Protein AF-0000000065898727 (afdb_homodimer)

Radius of gyration: 17.17 Å; Cα contacts (8 Å, |Δi|>4): 521; chains: 2; bounding box: 39×46×40 Å

Organism: Nautilia profundicola (strain ATCC BAA-1463 / DSM 18972 / AmH) (NCBI:txid598659)

Secondary structure (DSSP, 8-state):
--HHHHHHHHHHHHHHHHHHHHHHHHHHHH---SS-HHHHHHHHHHHHHHHHHHHHHHTTS---HHHHHIIIIIIIHHHS-SHHHHHHHHHHHHTT-HHHHHHHHHHHHHHHHHHHHHHHHHHHHHH-/--HHHHHHHHHHHHHHHHHHHHHHHHHHHH---SS-HHHHHHHHHHHHHHHHHHHHHHTTS---HHHHHIIIIIIIHHHS-SHHHHHHHHHHHHTT-HHHHHHHHHHHHHHHHHHHHHHHHHHHHHH-

pLDDT: mean 96.72, std 3.96, range [76.94, 98.94]

Sequence (256 aa):
MKFDTMLAIGIGGFIGAILRAYTAGLVNSAVKHDIPFGTLSVNLIGSLLLGMFIGAIQYGGIQNPYIKSMLTTGMMGAFTTFSTFAVESFFLFKNALYIQALSYILLNVIGCIILAGAGFKGIEAILKMKFDTMLAIGIGGFIGAILRAYTAGLVNSAVKHDIPFGTLSVNLIGSLLLGMFIGAIQYGGIQNPYIKSMLTTGMMGAFTTFSTFAVESFFLFKNALYIQALSYILLNVIGCIILAGAGFKGIEAILK

Nearest PDB structures (foldseek):
  6bx4-assembly2_B  TM=9.383E-01  e=8.501E-08  Escherichia coli
  6bx5-assembly1_A  TM=9.430E-01  e=2.527E-07  Escherichia coli
  6b24-assembly1_A  TM=9.338E-01  e=2.289E-07  Escherichia coli
  7kka-assembly1_A  TM=9.354E-01  e=4.357E-07  Escherichia coli
  7kk9-assembly1_A  TM=9.370E-01  e=5.581E-07  Escherichia coli

Solvent-accessible surface area (backbone atoms only — not comparable to full-atom values): 11226 Å² total; per-residue (Å²): 134,58,68,68,49,45,50,25,15,16,52,17,0,18,52,13,13,36,51,27,55,52,52,20,48,55,40,42,73,72,49,85,59,93,54,66,53,14,63,45,48,30,26,36,53,24,4,22,51,40,14,27,50,51,24,29,40,75,55,62,73,48,76,55,66,49,58,51,37,13,52,41,61,2,18,29,18,9,24,6,36,33,18,60,53,17,38,51,40,35,49,28,47,75,69,68,34,53,68,53,26,52,50,51,50,46,48,46,54,54,44,13,23,52,31,5,42,48,23,21,50,53,35,36,67,70,57,98,132,57,68,67,50,44,51,27,15,17,52,16,0,19,52,12,13,37,50,27,54,50,50,22,48,53,41,40,72,71,48,85,59,92,53,66,53,14,62,45,49,32,26,36,52,25,4,21,51,41,15,26,50,53,23,28,41,74,54,63,74,48,75,55,67,48,59,50,36,14,52,42,61,2,17,29,18,9,24,6,37,32,18,59,53,17,38,52,40,35,48,29,47,73,69,68,34,54,69,52,28,51,50,51,51,45,49,45,54,55,46,12,23,52,31,5,43,50,22,21,51,54,36,37,66,70,59,98

Foldseek 3Di:
DDPLLVVLQALLQVQLQVLLVVQQVVVCVVDPDLASVSQLVLLLVLLLVLLQLVLCCVLVVDPDSSPSSNNRNRNSVNNHDDVVLVVSLVVCVVVVVVVSSVCNVCSNPVSSVVSSNVNNVVNNVVRD/DDPLLVVLQALLQVQQQVLLVVQQVVVCVVDPDLASVSQLVLLLVLLLVLLQLVLCCVLVVDPDSSPSSNNRNRNSVNNHDDVVLVVSLVVCVVVVVVVSSVCNVCSNPVSSVVSSNVNNVVNNVVRD

Structure (mmCIF, N/CA/C/O backbone):
data_AF-0000000065898727-model_v1
#
loop_
_entity.id
_entity.type
_entity.pdbx_description
1 polymer 'Fluoride-specific ion channel FluC'
#
loop_
_atom_site.group_PDB
_atom_site.id
_atom_site.type_symbol
_atom_site.label_atom_id
_atom_site.label_alt_id
_atom_site.label_comp_id
_atom_site.label_asym_id
_atom_site.label_entity_id
_atom_site.label_seq_id
_atom_site.pdbx_PDB_ins_code
_atom_site.Cartn_x
_atom_site.Cartn_y
_atom_site.Cartn_z
_atom_site.occupancy
_atom_site.B_iso_or_equiv
_atom_site.auth_seq_id
_atom_site.auth_comp_id
_atom_site.auth_asym_id
_atom_site.auth_atom_id
_atom_site.pdbx_PDB_model_num
ATOM 1 N N . MET A 1 1 ? 18.906 10.867 2.969 1 76.94 1 MET A N 1
ATOM 2 C CA . MET A 1 1 ? 18.172 10.477 4.168 1 76.94 1 MET A CA 1
ATOM 3 C C . MET A 1 1 ? 19.125 9.984 5.254 1 76.94 1 MET A C 1
ATOM 5 O O . MET A 1 1 ? 20.062 9.242 4.969 1 76.94 1 MET A O 1
ATOM 9 N N . LYS A 1 2 ? 18.875 10.453 6.473 1 87.38 2 LYS A N 1
ATOM 10 C CA . LYS A 1 2 ? 19.75 10.094 7.59 1 87.38 2 LYS A CA 1
ATOM 11 C C . LYS A 1 2 ? 19.531 8.641 7.996 1 87.38 2 LYS A C 1
ATOM 13 O O . LYS A 1 2 ? 18.438 8.109 7.891 1 87.38 2 LYS A O 1
ATOM 18 N N . PHE A 1 3 ? 20.594 8.016 8.383 1 90 3 PHE A N 1
ATOM 19 C CA . PHE A 1 3 ? 20.594 6.609 8.773 1 90 3 PHE A CA 1
ATOM 20 C C . PHE A 1 3 ? 19.547 6.34 9.844 1 90 3 PHE A C 1
ATOM 22 O O . PHE A 1 3 ? 18.844 5.328 9.805 1 90 3 PHE A O 1
ATOM 29 N N . ASP A 1 4 ? 19.453 7.211 10.836 1 93.94 4 ASP A N 1
ATOM 30 C CA . ASP A 1 4 ? 18.5 7.039 11.93 1 93.94 4 ASP A CA 1
ATOM 31 C C . ASP A 1 4 ? 17.062 7.051 11.414 1 93.94 4 ASP A C 1
ATOM 33 O O . ASP A 1 4 ? 16.203 6.309 11.914 1 93.94 4 ASP A O 1
ATOM 37 N N . THR A 1 5 ? 16.812 7.84 10.461 1 94.62 5 THR A N 1
ATOM 38 C CA . THR A 1 5 ? 15.484 7.898 9.859 1 94.62 5 THR A CA 1
ATOM 39 C C . THR A 1 5 ? 15.18 6.617 9.094 1 94.62 5 THR A C 1
ATOM 41 O O . THR A 1 5 ? 14.062 6.094 9.156 1 94.62 5 THR A O 1
ATOM 44 N N . MET A 1 6 ? 16.188 6.137 8.43 1 95.75 6 MET A N 1
ATOM 45 C CA . MET A 1 6 ? 16.016 4.895 7.68 1 95.75 6 MET A CA 1
ATOM 46 C C . MET A 1 6 ? 15.727 3.727 8.617 1 95.75 6 MET A C 1
ATOM 48 O O . MET A 1 6 ? 14.93 2.848 8.297 1 95.75 6 MET A O 1
ATOM 52 N N . LEU A 1 7 ? 16.391 3.752 9.711 1 97.19 7 LEU A N 1
ATOM 53 C CA . LEU A 1 7 ? 16.172 2.703 10.703 1 97.19 7 LEU A CA 1
ATOM 54 C C . LEU A 1 7 ? 14.766 2.783 11.273 1 97.19 7 LEU A C 1
ATOM 56 O O . LEU A 1 7 ? 14.109 1.756 11.469 1 97.19 7 LEU A O 1
ATOM 60 N N . ALA A 1 8 ? 14.32 3.947 11.57 1 98.12 8 ALA A N 1
ATOM 61 C CA . ALA A 1 8 ? 12.961 4.148 12.07 1 98.12 8 ALA A CA 1
ATOM 62 C C . ALA A 1 8 ? 11.93 3.66 11.055 1 98.12 8 ALA A C 1
ATOM 64 O O . ALA A 1 8 ? 10.977 2.969 11.422 1 98.12 8 ALA A O 1
ATOM 65 N N . ILE A 1 9 ? 12.172 3.971 9.82 1 98.56 9 ILE A N 1
ATOM 66 C CA . ILE A 1 9 ? 11.281 3.562 8.742 1 98.56 9 ILE A CA 1
ATOM 67 C C . ILE A 1 9 ? 11.289 2.041 8.609 1 98.56 9 ILE A C 1
ATOM 69 O O . ILE A 1 9 ? 10.234 1.416 8.484 1 98.56 9 ILE A O 1
ATOM 73 N N . GLY A 1 10 ? 12.484 1.524 8.672 1 98.75 10 GLY A N 1
ATOM 74 C CA . GLY A 1 10 ? 12.602 0.078 8.578 1 98.75 10 GLY A CA 1
ATOM 75 C C . GLY A 1 10 ? 11.898 -0.652 9.711 1 98.75 10 GLY A C 1
ATOM 76 O O . GLY A 1 10 ? 11.211 -1.648 9.477 1 98.75 10 GLY A O 1
ATOM 77 N N . ILE A 1 11 ? 12.086 -0.2 10.93 1 98.62 11 ILE A N 1
ATOM 78 C CA . ILE A 1 11 ? 11.43 -0.797 12.094 1 98.62 11 ILE A CA 1
ATOM 79 C C . ILE A 1 11 ? 9.914 -0.687 11.945 1 98.62 11 ILE A C 1
ATOM 81 O O . ILE A 1 11 ? 9.188 -1.651 12.195 1 98.62 11 ILE A O 1
ATOM 85 N N . GLY A 1 12 ? 9.477 0.456 11.594 1 98.75 12 GLY A N 1
ATOM 86 C CA . GLY A 1 12 ? 8.055 0.616 11.305 1 98.75 12 GLY A CA 1
ATOM 87 C C . GLY A 1 12 ? 7.559 -0.324 10.227 1 98.75 12 GLY A C 1
ATOM 88 O O . GLY A 1 12 ? 6.48 -0.909 10.352 1 98.75 12 GLY A O 1
ATOM 89 N N . GLY A 1 13 ? 8.375 -0.419 9.164 1 98.81 13 GLY A N 1
ATOM 90 C CA . GLY A 1 13 ? 8.039 -1.332 8.086 1 98.81 13 GLY A CA 1
ATOM 91 C C . GLY A 1 13 ? 7.93 -2.775 8.539 1 98.81 13 GLY A C 1
ATOM 92 O O . GLY A 1 13 ? 7.02 -3.496 8.117 1 98.81 13 GLY A O 1
ATOM 93 N N . PHE A 1 14 ? 8.844 -3.156 9.367 1 98.75 14 PHE A N 1
ATOM 94 C CA . PHE A 1 14 ? 8.828 -4.492 9.953 1 98.75 14 PHE A CA 1
ATOM 95 C C . PHE A 1 14 ? 7.527 -4.734 10.719 1 98.75 14 PHE A C 1
ATOM 97 O O . PHE A 1 14 ? 6.848 -5.734 10.492 1 98.75 14 PHE A O 1
ATOM 104 N N . ILE A 1 15 ? 7.18 -3.885 11.547 1 98.69 15 ILE A N 1
ATOM 105 C CA . ILE A 1 15 ? 5.984 -3.992 12.375 1 98.69 15 ILE A CA 1
ATOM 106 C C . ILE A 1 15 ? 4.738 -3.924 11.5 1 98.69 15 ILE A C 1
ATOM 108 O O . ILE A 1 15 ? 3.828 -4.742 11.641 1 98.69 15 ILE A O 1
ATOM 112 N N . GLY A 1 16 ? 4.676 -2.969 10.602 1 98.81 16 GLY A N 1
ATOM 113 C CA . GLY A 1 16 ? 3.533 -2.791 9.719 1 98.81 16 GLY A CA 1
ATOM 114 C C . GLY A 1 16 ? 3.246 -4.008 8.867 1 98.81 16 GLY A C 1
ATOM 115 O O . GLY A 1 16 ? 2.09 -4.414 8.719 1 98.81 16 GLY A O 1
ATOM 116 N N . ALA A 1 17 ? 4.273 -4.57 8.359 1 98.81 17 ALA A N 1
ATOM 117 C CA . ALA A 1 17 ? 4.117 -5.738 7.496 1 98.81 17 ALA A CA 1
ATOM 118 C C . ALA A 1 17 ? 3.533 -6.918 8.273 1 98.81 17 ALA A C 1
ATOM 120 O O . ALA A 1 17 ? 2.678 -7.645 7.758 1 98.81 17 ALA A O 1
ATOM 121 N N . ILE A 1 18 ? 3.99 -7.129 9.453 1 98.56 18 ILE A N 1
ATOM 122 C CA . ILE A 1 18 ? 3.502 -8.227 10.281 1 98.56 18 ILE A CA 1
ATOM 123 C C . ILE A 1 18 ? 2.041 -7.977 10.656 1 98.56 18 ILE A C 1
ATOM 125 O O . ILE A 1 18 ? 1.216 -8.891 10.594 1 98.56 18 ILE A O 1
ATOM 129 N N . LEU A 1 19 ? 1.723 -6.805 11.055 1 98.5 19 LEU A N 1
ATOM 130 C CA . LEU A 1 19 ? 0.352 -6.461 11.414 1 98.5 19 LEU A CA 1
ATOM 131 C C . LEU A 1 19 ? -0.583 -6.617 10.219 1 98.5 19 LEU A C 1
ATOM 133 O O . LEU A 1 19 ? -1.735 -7.027 10.383 1 98.5 19 LEU A O 1
ATOM 137 N N . ARG A 1 20 ? -0.107 -6.188 9.047 1 98.62 20 ARG A N 1
ATOM 138 C CA . ARG A 1 20 ? -0.908 -6.383 7.844 1 98.62 20 ARG A CA 1
ATOM 139 C C . ARG A 1 20 ? -1.245 -7.859 7.648 1 98.62 20 ARG A C 1
ATOM 141 O O . ARG A 1 20 ? -2.406 -8.211 7.434 1 98.62 20 ARG A O 1
ATOM 148 N N . ALA A 1 21 ? -0.198 -8.664 7.672 1 97.25 21 ALA A N 1
ATOM 149 C CA . ALA A 1 21 ? -0.386 -10.102 7.445 1 97.25 21 ALA A CA 1
ATOM 150 C C . ALA A 1 21 ? -1.354 -10.695 8.461 1 97.25 21 ALA A C 1
ATOM 152 O O . ALA A 1 21 ? -2.221 -11.5 8.109 1 97.25 21 ALA A O 1
ATOM 153 N N . TYR A 1 22 ? -1.161 -10.297 9.648 1 95.94 22 TYR A N 1
ATOM 154 C CA . TYR A 1 22 ? -2.002 -10.82 10.719 1 95.94 22 TYR A CA 1
ATOM 155 C C . TYR A 1 22 ? -3.443 -10.352 10.555 1 95.94 22 TYR A C 1
ATOM 157 O O . TYR A 1 22 ? -4.375 -11.156 10.617 1 95.94 22 TYR A O 1
ATOM 165 N N . THR A 1 23 ? -3.742 -9.109 10.383 1 96.88 23 THR A N 1
ATOM 166 C CA . THR A 1 23 ? -5.074 -8.531 10.258 1 96.88 23 THR A CA 1
ATOM 167 C C . THR A 1 23 ? -5.785 -9.062 9.023 1 96.88 23 THR A C 1
ATOM 169 O O . THR A 1 23 ? -6.945 -9.469 9.094 1 96.88 23 THR A O 1
ATOM 172 N N . ALA A 1 24 ? -5.086 -9.008 7.895 1 96.25 24 ALA A N 1
ATOM 173 C CA . ALA A 1 24 ? -5.672 -9.516 6.656 1 96.25 24 ALA A CA 1
ATOM 174 C C . ALA A 1 24 ? -6.043 -10.992 6.785 1 96.25 24 ALA A C 1
ATOM 176 O O . ALA A 1 24 ? -7.078 -11.422 6.281 1 96.25 24 ALA A O 1
ATOM 177 N N . GLY A 1 25 ? -5.129 -11.727 7.461 1 93.62 25 GLY A N 1
ATOM 178 C CA . GLY A 1 25 ? -5.418 -13.133 7.695 1 93.62 25 GLY A CA 1
ATOM 179 C C . GLY A 1 25 ? -6.652 -13.352 8.547 1 93.62 25 GLY A C 1
ATOM 180 O O . GLY A 1 25 ? -7.457 -14.242 8.266 1 93.62 25 GLY A O 1
ATOM 181 N N . LEU A 1 26 ? -6.793 -12.578 9.586 1 93.62 26 LEU A N 1
ATOM 182 C CA . LEU A 1 26 ? -7.949 -12.672 10.469 1 93.62 26 LEU A CA 1
ATOM 183 C C . LEU A 1 26 ? -9.242 -12.375 9.719 1 93.62 26 LEU A C 1
ATOM 185 O O . LEU A 1 26 ? -10.234 -13.086 9.875 1 93.62 26 LEU A O 1
ATOM 189 N N . VAL A 1 27 ? -9.258 -11.406 8.906 1 94.12 27 VAL A N 1
ATOM 190 C CA . VAL A 1 27 ? -10.445 -10.984 8.164 1 94.12 27 VAL A CA 1
ATOM 191 C C . VAL A 1 27 ? -10.781 -12.031 7.102 1 94.12 27 VAL A C 1
ATOM 193 O O . VAL A 1 27 ? -11.945 -12.406 6.941 1 94.12 27 VAL A O 1
ATOM 196 N N . ASN A 1 28 ? -9.773 -12.484 6.414 1 91.5 28 ASN A N 1
ATOM 197 C CA . ASN A 1 28 ? -10 -13.484 5.375 1 91.5 28 ASN A CA 1
ATOM 198 C C . ASN A 1 28 ? -10.531 -14.789 5.957 1 91.5 28 ASN A C 1
ATOM 200 O O . ASN A 1 28 ? -11.258 -15.523 5.285 1 91.5 28 ASN A O 1
ATOM 204 N N . SER A 1 29 ? -10.133 -15.109 7.16 1 89.44 29 SER A N 1
ATOM 205 C CA . SER A 1 29 ? -10.625 -16.312 7.812 1 89.44 29 SER A CA 1
ATOM 206 C C . SER A 1 29 ? -12.078 -16.156 8.25 1 89.44 29 SER A C 1
ATOM 208 O O . SER A 1 29 ? -12.82 -17.141 8.312 1 89.44 29 SER A O 1
ATOM 210 N N . ALA A 1 30 ? -12.5 -15.016 8.461 1 87.69 30 ALA A N 1
ATOM 211 C CA . ALA A 1 30 ? -13.836 -14.742 8.984 1 87.69 30 ALA A CA 1
ATOM 212 C C . ALA A 1 30 ? -14.836 -14.531 7.852 1 87.69 30 ALA A C 1
ATOM 214 O O . ALA A 1 30 ? -16.031 -14.812 8.008 1 87.69 30 ALA A O 1
ATOM 215 N N . VAL A 1 31 ? -14.375 -13.945 6.816 1 83.31 31 VAL A N 1
ATOM 216 C CA . VAL A 1 31 ? -15.25 -13.586 5.711 1 83.31 31 VAL A CA 1
ATOM 217 C C . VAL A 1 31 ? -14.781 -14.266 4.43 1 83.31 31 VAL A C 1
ATOM 219 O O . VAL A 1 31 ? -13.805 -13.836 3.812 1 83.31 31 VAL A O 1
ATOM 222 N N . LYS A 1 32 ? -15.469 -15.375 4.133 1 78.06 32 LYS A N 1
ATOM 223 C CA . LYS A 1 32 ? -15.148 -16.062 2.885 1 78.06 32 LYS A CA 1
ATOM 224 C C . LYS A 1 32 ? -15.961 -15.492 1.725 1 78.06 32 LYS A C 1
ATOM 226 O O . LYS A 1 32 ? -17.188 -15.555 1.728 1 78.06 32 LYS A O 1
ATOM 231 N N . HIS A 1 33 ? -15.273 -14.789 0.823 1 83.38 33 HIS A N 1
ATOM 232 C CA . HIS A 1 33 ? -15.922 -14.156 -0.323 1 83.38 33 HIS A CA 1
ATOM 233 C C . HIS A 1 33 ? -14.945 -14 -1.486 1 83.38 33 HIS A C 1
ATOM 235 O O . HIS A 1 33 ? -13.734 -14.125 -1.309 1 83.38 33 HIS A O 1
ATOM 241 N N . ASP A 1 34 ? -15.461 -13.867 -2.561 1 85.44 34 ASP A N 1
ATOM 242 C CA . ASP A 1 34 ? -14.633 -13.656 -3.744 1 85.44 34 ASP A CA 1
ATOM 243 C C . ASP A 1 34 ? -13.883 -12.328 -3.662 1 85.44 34 ASP A C 1
ATOM 245 O O . ASP A 1 34 ? -12.797 -12.188 -4.227 1 85.44 34 ASP A O 1
ATOM 249 N N . ILE A 1 35 ? -14.414 -11.406 -3 1 89.25 35 ILE A N 1
ATOM 250 C CA . ILE A 1 35 ? -13.758 -10.133 -2.75 1 89.25 35 ILE A CA 1
ATOM 251 C C . ILE A 1 35 ? -12.711 -10.297 -1.654 1 89.25 35 ILE A C 1
ATOM 253 O O . ILE A 1 35 ? -12.977 -10.914 -0.62 1 89.25 35 ILE A O 1
ATOM 257 N N . PRO A 1 36 ? -11.484 -9.773 -1.924 1 95.12 36 PRO A N 1
ATOM 258 C CA . PRO A 1 36 ? -10.43 -9.852 -0.91 1 95.12 36 PRO A CA 1
ATOM 259 C C . PRO A 1 36 ? -10.641 -8.867 0.238 1 95.12 36 PRO A C 1
ATOM 261 O O . PRO A 1 36 ? -10.031 -7.793 0.248 1 95.12 36 PRO A O 1
ATOM 264 N N . PHE A 1 37 ? -11.297 -9.266 1.243 1 96 37 PHE A N 1
ATOM 265 C CA . PHE A 1 37 ? -11.656 -8.383 2.344 1 96 37 PHE A CA 1
ATOM 266 C C . PHE A 1 37 ? -10.469 -8.156 3.268 1 96 37 PHE A C 1
ATOM 268 O O . PHE A 1 37 ? -10.438 -7.184 4.027 1 96 37 PHE A O 1
ATOM 275 N N . GLY A 1 38 ? -9.492 -9.102 3.229 1 97.19 38 GLY A N 1
ATOM 276 C CA . GLY A 1 38 ? -8.281 -8.898 4.016 1 97.19 38 GLY A CA 1
ATOM 277 C C . GLY A 1 38 ? -7.52 -7.648 3.621 1 97.19 38 GLY A C 1
ATOM 278 O O . GLY A 1 38 ? -7.293 -6.766 4.453 1 97.19 38 GLY A O 1
ATOM 279 N N . THR A 1 39 ? -7.219 -7.582 2.35 1 98.06 39 THR A N 1
ATOM 280 C CA . THR A 1 39 ? -6.5 -6.426 1.831 1 98.06 39 THR A CA 1
ATOM 281 C C . THR A 1 39 ? -7.336 -5.156 1.982 1 98.06 39 THR A C 1
ATOM 283 O O . THR A 1 39 ? -6.812 -4.105 2.355 1 98.06 39 THR A O 1
ATOM 286 N N . LEU A 1 40 ? -8.594 -5.254 1.705 1 98.31 40 LEU A N 1
ATOM 287 C CA . LEU A 1 40 ? -9.492 -4.113 1.852 1 98.31 40 LEU A CA 1
ATOM 288 C C . LEU A 1 40 ? -9.461 -3.58 3.279 1 98.31 40 LEU A C 1
ATOM 290 O O . LEU A 1 40 ? -9.391 -2.367 3.492 1 98.31 40 LEU A O 1
ATOM 294 N N . SER A 1 41 ? -9.547 -4.449 4.219 1 98.31 41 SER A N 1
ATOM 295 C CA . SER A 1 41 ? -9.609 -4.035 5.617 1 98.31 41 SER A CA 1
ATOM 296 C C . SER A 1 41 ? -8.344 -3.293 6.035 1 98.31 41 SER A C 1
ATOM 298 O O . SER A 1 41 ? -8.414 -2.248 6.68 1 98.31 41 SER A O 1
ATOM 300 N N . VAL A 1 42 ? -7.176 -3.783 5.68 1 98.75 42 VAL A N 1
ATOM 301 C CA . VAL A 1 42 ? -5.934 -3.154 6.113 1 98.75 42 VAL A CA 1
ATOM 302 C C . VAL A 1 42 ? -5.754 -1.815 5.402 1 98.75 42 VAL A C 1
ATOM 304 O O . VAL A 1 42 ? -5.227 -0.863 5.977 1 98.75 42 VAL A O 1
ATOM 307 N N . ASN A 1 43 ? -6.188 -1.721 4.156 1 98.88 43 ASN A N 1
ATOM 308 C CA . ASN A 1 43 ? -6.113 -0.452 3.439 1 98.88 43 ASN A CA 1
ATOM 309 C C . ASN A 1 43 ? -7.039 0.593 4.051 1 98.88 43 ASN A C 1
ATOM 311 O O . ASN A 1 43 ? -6.656 1.753 4.211 1 98.88 43 ASN A O 1
ATOM 315 N N . LEU A 1 44 ? -8.219 0.15 4.402 1 98.81 44 LEU A N 1
ATOM 316 C CA . LEU A 1 44 ? -9.172 1.064 5.016 1 98.81 44 LEU A CA 1
ATOM 317 C C . LEU A 1 44 ? -8.68 1.529 6.383 1 98.81 44 LEU A C 1
ATOM 319 O O . LEU A 1 44 ? -8.633 2.73 6.652 1 98.81 44 LEU A O 1
ATOM 323 N N . ILE A 1 45 ? -8.312 0.63 7.215 1 98.81 45 ILE A N 1
ATOM 324 C CA . ILE A 1 45 ? -7.855 0.933 8.562 1 98.81 45 ILE A CA 1
ATOM 325 C C . ILE A 1 45 ? -6.594 1.79 8.5 1 98.81 45 ILE A C 1
ATOM 327 O O . ILE A 1 45 ? -6.484 2.797 9.203 1 98.81 45 ILE A O 1
ATOM 331 N N . GLY A 1 46 ? -5.672 1.36 7.66 1 98.88 46 GLY A N 1
ATOM 332 C CA . GLY A 1 46 ? -4.422 2.088 7.527 1 98.88 46 GLY A CA 1
ATOM 333 C C . GLY A 1 46 ? -4.605 3.504 7.02 1 98.88 46 GLY A C 1
ATOM 334 O O . GLY A 1 46 ? -3.906 4.422 7.453 1 98.88 46 GLY A O 1
ATOM 335 N N . SER A 1 47 ? -5.508 3.732 6.094 1 98.94 47 SER A N 1
ATOM 336 C CA . SER A 1 47 ? -5.77 5.066 5.566 1 98.94 47 SER A CA 1
ATOM 337 C C . SER A 1 47 ? -6.375 5.977 6.629 1 98.94 47 SER A C 1
ATOM 339 O O . SER A 1 47 ? -6.02 7.152 6.723 1 98.94 47 SER A O 1
ATOM 341 N N . LEU A 1 48 ? -7.266 5.406 7.414 1 98.88 48 LEU A N 1
ATOM 342 C CA . LEU A 1 48 ? -7.832 6.164 8.523 1 98.88 48 LEU A CA 1
ATOM 343 C C . LEU A 1 48 ? -6.742 6.586 9.508 1 98.88 48 LEU A C 1
ATOM 345 O O . LEU A 1 48 ? -6.664 7.758 9.891 1 98.88 48 LEU A O 1
ATOM 349 N N . LEU A 1 49 ? -5.945 5.664 9.898 1 98.88 49 LEU A N 1
ATOM 350 C CA . LEU A 1 49 ? -4.914 5.91 10.906 1 98.88 49 LEU A CA 1
ATOM 351 C C . LEU A 1 49 ? -3.863 6.879 10.375 1 98.88 49 LEU A C 1
ATOM 353 O O . LEU A 1 49 ? -3.4 7.758 11.109 1 98.88 49 LEU A O 1
ATOM 357 N N . LEU A 1 50 ? -3.453 6.691 9.086 1 98.81 50 LEU A N 1
ATOM 358 C CA . LEU A 1 50 ? -2.469 7.621 8.547 1 98.81 50 LEU A CA 1
ATOM 359 C C . LEU A 1 50 ? -3.029 9.039 8.5 1 98.81 50 LEU A C 1
ATOM 361 O O . LEU A 1 50 ? -2.318 10 8.805 1 98.81 50 LEU A O 1
ATOM 365 N N . GLY A 1 51 ? -4.316 9.141 8.07 1 98.88 51 GLY A N 1
ATOM 366 C CA . GLY A 1 51 ? -4.941 10.453 8.141 1 98.88 51 GLY A CA 1
ATOM 367 C C . GLY A 1 51 ? -4.867 11.07 9.523 1 98.88 51 GLY A C 1
ATOM 368 O O . GLY A 1 51 ? -4.562 12.258 9.656 1 98.88 51 GLY A O 1
ATOM 369 N N . MET A 1 52 ? -5.117 10.305 10.539 1 98.81 52 MET A N 1
ATOM 370 C CA . MET A 1 52 ? -5.031 10.773 11.922 1 98.81 52 MET A CA 1
ATOM 371 C C . MET A 1 52 ? -3.609 11.203 12.258 1 98.81 52 MET A C 1
ATOM 373 O O . MET A 1 52 ? -3.398 12.242 12.875 1 98.81 52 MET A O 1
ATOM 377 N N . PHE A 1 53 ? -2.639 10.383 11.906 1 98.69 53 PHE A N 1
ATOM 378 C CA . PHE A 1 53 ? -1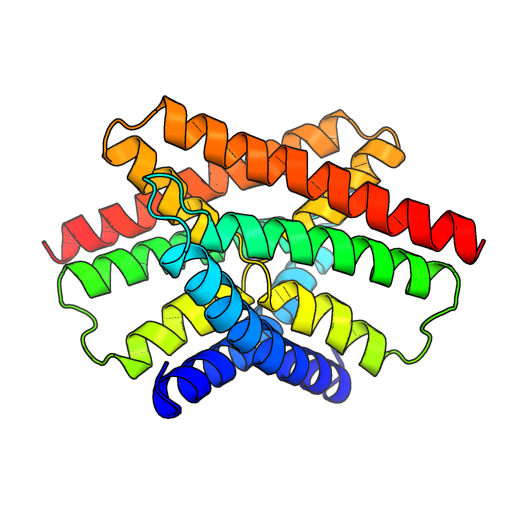.246 10.68 12.219 1 98.69 53 PHE A CA 1
ATOM 379 C C . PHE A 1 53 ? -0.793 11.953 11.516 1 98.69 53 PHE A C 1
ATOM 381 O O . PHE A 1 53 ? -0.054 12.758 12.086 1 98.69 53 PHE A O 1
ATOM 388 N N . ILE A 1 54 ? -1.223 12.133 10.227 1 98.38 54 ILE A N 1
ATOM 389 C CA . ILE A 1 54 ? -0.87 13.344 9.492 1 98.38 54 ILE A CA 1
ATOM 390 C C . ILE A 1 54 ? -1.467 14.562 10.188 1 98.38 54 ILE A C 1
ATOM 392 O O . ILE A 1 54 ? -0.807 15.594 10.312 1 98.38 54 ILE A O 1
ATOM 396 N N . GLY A 1 55 ? -2.701 14.406 10.625 1 98.31 55 GLY A N 1
ATOM 397 C CA . GLY A 1 55 ? -3.285 15.484 11.406 1 98.31 55 GLY A CA 1
ATOM 398 C C . GLY A 1 55 ? -2.52 15.773 12.688 1 98.31 55 GLY A C 1
ATOM 399 O O . GLY A 1 55 ? -2.25 16.938 13.008 1 98.31 55 GLY A O 1
ATOM 400 N N . ALA A 1 56 ? -2.172 14.734 13.461 1 98.12 56 ALA A N 1
ATOM 401 C CA . ALA A 1 56 ? -1.44 14.883 14.711 1 98.12 56 ALA A CA 1
ATOM 402 C C . ALA A 1 56 ? -0.085 15.539 14.484 1 98.12 56 ALA A C 1
ATOM 404 O O . ALA A 1 56 ? 0.38 16.312 15.32 1 98.12 56 ALA A O 1
ATOM 405 N N . ILE A 1 57 ? 0.56 15.203 13.414 1 97.5 57 ILE A N 1
ATOM 406 C CA . ILE A 1 57 ? 1.852 15.789 13.078 1 97.5 57 ILE A CA 1
ATOM 407 C C . ILE A 1 57 ? 1.671 17.266 12.727 1 97.5 57 ILE A C 1
ATOM 409 O O . ILE A 1 57 ? 2.398 18.125 13.234 1 97.5 57 ILE A O 1
ATOM 413 N N . GLN A 1 58 ? 0.705 17.547 11.883 1 96.81 58 GLN A N 1
ATOM 414 C CA . GLN A 1 58 ? 0.465 18.906 11.406 1 96.81 58 GLN A CA 1
ATOM 415 C C . GLN A 1 58 ? 0.092 19.844 12.555 1 96.81 58 GLN A C 1
ATOM 417 O O . GLN A 1 58 ? 0.485 21 12.57 1 96.81 58 GLN A O 1
ATOM 422 N N . TYR A 1 59 ? -0.559 19.328 13.555 1 97 59 TYR A N 1
ATOM 423 C CA . TYR A 1 59 ? -1.067 20.188 14.609 1 97 59 TYR A CA 1
ATOM 424 C C . TYR A 1 59 ? -0.325 19.953 15.922 1 97 59 TYR A C 1
ATOM 426 O O . TYR A 1 59 ? -0.861 20.203 17 1 97 59 TYR A O 1
ATOM 434 N N . GLY A 1 60 ? 0.811 19.344 15.812 1 94.56 60 GLY A N 1
ATOM 435 C CA . GLY A 1 60 ? 1.81 19.375 16.859 1 94.56 60 GLY A CA 1
ATOM 436 C C . GLY A 1 60 ? 1.634 18.266 17.875 1 94.56 60 GLY A C 1
ATOM 437 O O . GLY A 1 60 ? 2.266 18.281 18.938 1 94.56 60 GLY A O 1
ATOM 438 N N . GLY A 1 61 ? 0.786 17.297 17.688 1 94.06 61 GLY A N 1
ATOM 439 C CA . GLY A 1 61 ? 0.6 16.172 18.594 1 94.06 61 GLY A CA 1
ATOM 440 C C . GLY A 1 61 ? 1.755 15.195 18.562 1 94.06 61 GLY A C 1
ATOM 441 O O . GLY A 1 61 ? 1.983 14.477 19.547 1 94.06 61 GLY A O 1
ATOM 442 N N . ILE A 1 62 ? 2.418 15.094 17.484 1 95.38 62 ILE A N 1
ATOM 443 C CA . ILE A 1 62 ? 3.615 14.281 17.312 1 95.38 62 ILE A CA 1
ATOM 444 C C . ILE A 1 62 ? 4.746 15.141 16.75 1 95.38 62 ILE A C 1
ATOM 446 O O . ILE A 1 62 ? 4.633 15.672 15.641 1 95.38 62 ILE A O 1
ATOM 450 N N . GLN A 1 63 ? 5.852 15.164 17.453 1 96 63 GLN A N 1
ATOM 451 C CA . GLN A 1 63 ? 6.879 16.109 17.047 1 96 63 GLN A CA 1
ATOM 452 C C . GLN A 1 63 ? 8.195 15.398 16.75 1 96 63 GLN A C 1
ATOM 454 O O . GLN A 1 63 ? 8.984 15.867 15.922 1 96 63 GLN A O 1
ATOM 459 N N . ASN A 1 64 ? 8.477 14.312 17.375 1 96.88 64 ASN A N 1
ATOM 460 C CA . ASN A 1 64 ? 9.727 13.586 17.188 1 96.88 64 ASN A CA 1
ATOM 461 C C . ASN A 1 64 ? 9.852 13.047 15.758 1 96.88 64 ASN A C 1
ATOM 463 O O . ASN A 1 64 ? 9.008 12.273 15.305 1 96.88 64 ASN A O 1
ATOM 467 N N . PRO A 1 65 ? 10.883 13.445 15.055 1 95.69 65 PRO A N 1
ATOM 468 C CA . PRO A 1 65 ? 10.992 13.078 13.641 1 95.69 65 PRO A CA 1
ATOM 469 C C . PRO A 1 65 ? 11.086 11.57 13.422 1 95.69 65 PRO A C 1
ATOM 471 O O . PRO A 1 65 ? 10.617 11.062 12.406 1 95.69 65 PRO A O 1
ATOM 474 N N . TYR A 1 66 ? 11.664 10.883 14.336 1 96.25 66 TYR A N 1
ATOM 475 C CA . TYR A 1 66 ? 11.82 9.438 14.203 1 96.25 66 TYR A CA 1
ATOM 476 C C . TYR A 1 66 ? 10.492 8.727 14.406 1 96.25 66 TYR A C 1
ATOM 478 O O . TYR A 1 66 ? 10.188 7.75 13.719 1 96.25 66 TYR A O 1
ATOM 486 N N . ILE A 1 67 ? 9.742 9.258 15.336 1 97.19 67 ILE A N 1
ATOM 487 C CA . ILE A 1 67 ? 8.422 8.695 15.586 1 97.19 67 ILE A CA 1
ATOM 488 C C . ILE A 1 67 ? 7.504 8.977 14.398 1 97.19 67 ILE A C 1
ATOM 490 O O . ILE A 1 67 ? 6.73 8.109 13.977 1 97.19 67 ILE A O 1
ATOM 494 N N . LYS A 1 68 ? 7.613 10.164 13.836 1 97.81 68 LYS A N 1
ATOM 495 C CA . LYS A 1 68 ? 6.84 10.523 12.648 1 97.81 68 LYS A CA 1
ATOM 496 C C . LYS A 1 68 ? 7.121 9.57 11.492 1 97.81 68 LYS A C 1
ATOM 498 O O . LYS A 1 68 ? 6.191 8.984 10.93 1 97.81 68 LYS A O 1
ATOM 503 N N . SER A 1 69 ? 8.375 9.391 11.227 1 97.5 69 SER A N 1
ATOM 504 C CA . SER A 1 69 ? 8.773 8.555 10.102 1 97.5 69 SER A CA 1
ATOM 505 C C . SER A 1 69 ? 8.43 7.09 10.352 1 97.5 69 SER A C 1
ATOM 507 O O . SER A 1 69 ? 8.023 6.375 9.43 1 97.5 69 SER A O 1
ATOM 509 N N . MET A 1 70 ? 8.602 6.641 11.594 1 98.31 70 MET A N 1
ATOM 510 C CA . MET A 1 70 ? 8.32 5.254 11.953 1 98.31 70 MET A CA 1
ATOM 511 C C . MET A 1 70 ? 6.836 4.941 11.805 1 98.31 70 MET A C 1
ATOM 513 O O . MET A 1 70 ? 6.465 3.924 11.219 1 98.31 70 MET A O 1
ATOM 517 N N . LEU A 1 71 ? 6.004 5.824 12.258 1 98.5 71 LEU A N 1
ATOM 518 C CA . LEU A 1 71 ? 4.57 5.566 12.297 1 98.5 71 LEU A CA 1
ATOM 519 C C . LEU A 1 71 ? 3.943 5.758 10.922 1 98.5 71 LEU A C 1
ATOM 521 O O . LEU A 1 71 ? 3.068 4.988 10.516 1 98.5 71 LEU A O 1
ATOM 525 N N . THR A 1 72 ? 4.332 6.758 10.18 1 98.31 72 THR A N 1
ATOM 526 C CA . THR A 1 72 ? 3.676 7.105 8.922 1 98.31 72 THR A CA 1
ATOM 527 C C . THR A 1 72 ? 4.312 6.359 7.754 1 98.31 72 THR A C 1
ATOM 529 O O . THR A 1 72 ? 3.834 5.293 7.359 1 98.31 72 THR A O 1
ATOM 532 N N . THR A 1 73 ? 5.559 6.664 7.418 1 97.56 73 THR A N 1
ATOM 533 C CA . THR A 1 73 ? 6.25 6.094 6.27 1 97.56 73 THR A CA 1
ATOM 534 C C . THR A 1 73 ? 6.516 4.605 6.48 1 97.56 73 THR A C 1
ATOM 536 O O . THR A 1 73 ? 6.375 3.807 5.551 1 97.56 73 THR A O 1
ATOM 539 N N . GLY A 1 74 ? 6.914 4.289 7.695 1 98.5 74 GLY A N 1
ATOM 540 C CA . GLY A 1 74 ? 7.238 2.898 7.977 1 98.5 74 GLY A CA 1
ATOM 541 C C . GLY A 1 74 ? 6.016 2.041 8.242 1 98.5 74 GLY A C 1
ATOM 542 O O . GLY A 1 74 ? 5.609 1.248 7.391 1 98.5 74 GLY A O 1
ATOM 543 N N . MET A 1 75 ? 5.344 2.266 9.352 1 98.75 75 MET A N 1
ATOM 544 C CA . MET A 1 75 ? 4.332 1.348 9.859 1 98.75 75 MET A CA 1
ATOM 545 C C . MET A 1 75 ? 3.066 1.4 9.016 1 98.75 75 MET A C 1
ATOM 547 O O . MET A 1 75 ? 2.617 0.375 8.492 1 98.75 75 MET A O 1
ATOM 551 N N . MET A 1 76 ? 2.512 2.58 8.82 1 98.56 76 MET A N 1
ATOM 552 C CA . MET A 1 76 ? 1.27 2.66 8.055 1 98.56 76 MET A CA 1
ATOM 553 C C . MET A 1 76 ? 1.516 2.361 6.582 1 98.56 76 MET A C 1
ATOM 555 O O . MET A 1 76 ? 0.662 1.779 5.914 1 98.56 76 MET A O 1
ATOM 559 N N . GLY A 1 77 ? 2.678 2.771 6.141 1 98.38 77 GLY A N 1
ATOM 560 C CA . GLY A 1 77 ? 3.041 2.426 4.777 1 98.38 77 GLY A CA 1
ATOM 561 C C . GLY A 1 77 ? 3.113 0.928 4.543 1 98.38 77 GLY A C 1
ATOM 562 O O . GLY A 1 77 ? 2.652 0.433 3.512 1 98.38 77 GLY A O 1
ATOM 563 N N . ALA A 1 78 ? 3.641 0.275 5.469 1 98.81 78 ALA A N 1
ATOM 564 C CA . ALA A 1 78 ? 3.826 -1.165 5.305 1 98.81 78 ALA A CA 1
ATOM 565 C C . ALA A 1 78 ? 2.562 -1.928 5.695 1 98.81 78 ALA A C 1
ATOM 567 O O . ALA A 1 78 ? 2.391 -3.088 5.312 1 98.81 78 ALA A O 1
ATOM 568 N N . PHE A 1 79 ? 1.722 -1.312 6.461 1 98.88 79 PHE A N 1
ATOM 569 C CA . PHE A 1 79 ? 0.467 -1.923 6.883 1 98.88 79 PHE A CA 1
ATOM 570 C C . PHE A 1 79 ? -0.529 -1.967 5.73 1 98.88 79 PHE A C 1
ATOM 572 O O . PHE A 1 79 ? -1.419 -2.82 5.703 1 98.88 79 PHE A O 1
ATOM 579 N N . THR A 1 80 ? -0.437 -1.079 4.809 1 98.88 80 THR A N 1
ATOM 580 C CA . THR A 1 80 ? -1.277 -1.047 3.617 1 98.88 80 THR A CA 1
ATOM 581 C C . THR A 1 80 ? -0.487 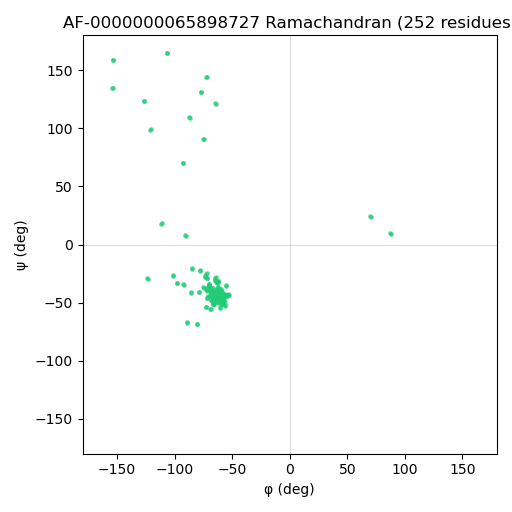-1.479 2.385 1 98.88 80 THR A C 1
ATOM 583 O O . THR A 1 80 ? 0.739 -1.596 2.438 1 98.88 80 THR A O 1
ATOM 586 N N . THR A 1 81 ? -1.128 -1.777 1.337 1 98.81 81 THR A N 1
ATOM 587 C CA . THR A 1 81 ? -0.423 -2.244 0.148 1 98.81 81 THR A CA 1
ATOM 588 C C . THR A 1 81 ? -1.228 -1.939 -1.112 1 98.81 81 THR A C 1
ATOM 590 O O . THR A 1 81 ? -2.438 -2.168 -1.151 1 98.81 81 THR A O 1
ATOM 593 N N . PHE A 1 82 ? -0.523 -1.439 -2.068 1 98.88 82 PHE A N 1
ATOM 594 C CA . PHE A 1 82 ? -1.158 -1.152 -3.35 1 98.88 82 PHE A CA 1
ATOM 595 C C . PHE A 1 82 ? -0.914 -2.285 -4.34 1 98.88 82 PHE A C 1
ATOM 597 O O . PHE A 1 82 ? -1.775 -2.59 -5.168 1 98.88 82 PHE A O 1
ATOM 604 N N . SER A 1 83 ? 0.202 -2.939 -4.273 1 98.81 83 SER A N 1
ATOM 605 C CA . SER A 1 83 ? 0.556 -3.982 -5.234 1 98.81 83 SER A CA 1
ATOM 606 C C . SER A 1 83 ? -0.365 -5.191 -5.102 1 98.81 83 SER A C 1
ATOM 608 O O . SER A 1 83 ? -0.8 -5.758 -6.102 1 98.81 83 SER A O 1
ATOM 610 N N . THR A 1 84 ? -0.64 -5.609 -3.814 1 98.75 84 THR A N 1
ATOM 611 C CA . THR A 1 84 ? -1.564 -6.719 -3.609 1 98.75 84 THR A CA 1
ATOM 612 C C . THR A 1 84 ? -2.951 -6.371 -4.141 1 98.75 84 THR A C 1
ATOM 614 O O . THR A 1 84 ? -3.59 -7.191 -4.809 1 98.75 84 THR A O 1
ATOM 617 N N . PHE A 1 85 ? -3.381 -5.148 -3.855 1 98.75 85 PHE A N 1
ATOM 618 C CA . PHE A 1 85 ? -4.637 -4.66 -4.41 1 98.75 85 PHE A CA 1
ATOM 619 C C . PHE A 1 85 ? -4.645 -4.781 -5.93 1 98.75 85 PHE A C 1
ATOM 621 O O . PHE A 1 85 ? -5.629 -5.23 -6.52 1 98.75 85 PHE A O 1
ATOM 628 N N . ALA A 1 86 ? -3.574 -4.41 -6.598 1 98.88 86 ALA A N 1
ATOM 629 C CA . ALA A 1 86 ? -3.463 -4.422 -8.055 1 98.88 86 ALA A CA 1
ATOM 630 C C . ALA A 1 86 ? -3.514 -5.848 -8.594 1 98.88 86 ALA A C 1
ATOM 632 O O . ALA A 1 86 ? -4.246 -6.133 -9.547 1 98.88 86 ALA A O 1
ATOM 633 N N . VAL A 1 87 ? -2.787 -6.734 -7.988 1 98.75 87 VAL A N 1
ATOM 634 C CA . VAL A 1 87 ? -2.727 -8.125 -8.438 1 98.75 87 VAL A CA 1
ATOM 635 C C . VAL A 1 87 ? -4.086 -8.789 -8.234 1 98.75 87 VAL A C 1
ATOM 637 O O . VAL A 1 87 ? -4.562 -9.516 -9.109 1 98.75 87 VAL A O 1
ATOM 640 N N . GLU A 1 88 ? -4.672 -8.57 -7.059 1 98.56 88 GLU A N 1
ATOM 641 C CA . GLU A 1 88 ? -5.984 -9.141 -6.785 1 98.56 88 GLU A CA 1
ATOM 642 C C . GLU A 1 88 ? -7.031 -8.617 -7.766 1 98.56 88 GLU A C 1
ATOM 644 O O . GLU A 1 88 ? -7.887 -9.367 -8.234 1 98.56 88 GLU A O 1
ATOM 649 N N . SER A 1 89 ? -6.988 -7.305 -8.023 1 98.75 89 SER A N 1
ATOM 650 C CA . SER A 1 89 ? -7.887 -6.719 -9.016 1 98.75 89 SER A CA 1
ATOM 651 C C . SER A 1 89 ? -7.695 -7.363 -10.383 1 98.75 89 SER A C 1
ATOM 653 O O . SER A 1 89 ? -8.672 -7.699 -11.062 1 98.75 89 SER A O 1
ATOM 655 N N . PHE A 1 90 ? -6.445 -7.535 -10.781 1 98.62 90 PHE A N 1
ATOM 656 C CA . PHE A 1 90 ? -6.129 -8.172 -12.055 1 98.62 90 PHE A CA 1
ATOM 657 C C . PHE A 1 90 ? -6.742 -9.562 -12.133 1 98.62 90 PHE A C 1
ATOM 659 O O . PHE A 1 90 ? -7.363 -9.922 -13.133 1 98.62 90 PHE A O 1
ATOM 666 N N . PHE A 1 91 ? -6.629 -10.258 -11.047 1 98.31 91 PHE A N 1
ATOM 667 C CA . PHE A 1 91 ? -7.102 -11.641 -11.078 1 98.31 91 PHE A CA 1
ATOM 668 C C . PHE A 1 91 ? -8.625 -11.695 -11.039 1 98.31 91 PHE A C 1
ATOM 670 O O . PHE A 1 91 ? -9.234 -12.586 -11.633 1 98.31 91 PHE A O 1
ATOM 677 N N . LEU A 1 92 ? -9.242 -10.828 -10.328 1 98.19 92 LEU A N 1
ATOM 678 C CA . LEU A 1 92 ? -10.695 -10.758 -10.375 1 98.19 92 LEU A CA 1
ATOM 679 C C . LEU A 1 92 ? -11.188 -10.539 -11.805 1 98.19 92 LEU A C 1
ATOM 681 O O . LEU A 1 92 ? -12.125 -11.203 -12.25 1 98.19 92 LEU A O 1
ATOM 685 N N . PHE A 1 93 ? -10.547 -9.656 -12.547 1 98.12 93 PHE A N 1
ATOM 686 C CA . PHE A 1 93 ? -10.898 -9.422 -13.938 1 98.12 93 PHE A CA 1
ATOM 687 C C . PHE A 1 93 ? -10.602 -10.648 -14.789 1 98.12 93 PHE A C 1
ATOM 689 O O . PHE A 1 93 ? -11.406 -11.031 -15.641 1 98.12 93 PHE A O 1
ATOM 696 N N . LYS A 1 94 ? -9.406 -11.172 -14.562 1 97.12 94 LYS A N 1
ATOM 697 C CA . LYS A 1 94 ? -8.984 -12.352 -15.312 1 97.12 94 LYS A CA 1
ATOM 698 C C . LYS A 1 94 ? -9.992 -13.484 -15.164 1 97.12 94 LYS A C 1
ATOM 700 O O . LYS A 1 94 ? -10.211 -14.25 -16.109 1 97.12 94 LYS A O 1
ATOM 705 N N . ASN A 1 95 ? -10.562 -13.57 -1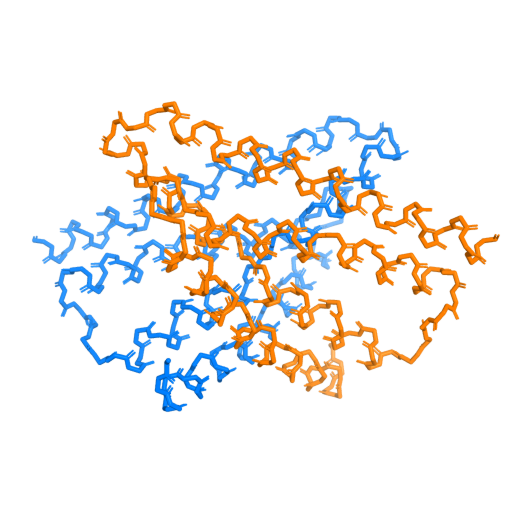4.016 1 97.19 95 ASN A N 1
ATOM 706 C CA . ASN A 1 95 ? -11.516 -14.633 -13.711 1 97.19 95 ASN A CA 1
ATOM 707 C C . ASN A 1 95 ? -12.945 -14.219 -14.047 1 97.19 95 ASN A C 1
ATOM 709 O O . ASN A 1 95 ? -13.906 -14.875 -13.625 1 97.19 95 ASN A O 1
ATOM 713 N N . ALA A 1 96 ? -13.18 -13.102 -14.672 1 97.62 96 ALA A N 1
ATOM 714 C CA . ALA A 1 96 ? -14.453 -12.609 -15.203 1 97.62 96 ALA A CA 1
ATOM 715 C C . ALA A 1 96 ? -15.398 -12.211 -14.07 1 97.62 96 ALA A C 1
ATOM 717 O O . ALA A 1 96 ? -16.625 -12.312 -14.211 1 97.62 96 ALA A O 1
ATOM 718 N N . LEU A 1 97 ? -14.828 -11.906 -12.969 1 97.44 97 LEU A N 1
ATOM 719 C CA . LEU A 1 97 ? -15.594 -11.391 -11.844 1 97.44 97 LEU A CA 1
ATOM 720 C C . LEU A 1 97 ? -15.617 -9.867 -11.859 1 97.44 97 LEU A C 1
ATOM 722 O O . LEU A 1 97 ? -15.117 -9.227 -10.922 1 97.44 97 LEU A O 1
ATOM 726 N N . TYR A 1 98 ? -16.312 -9.328 -12.797 1 97.69 98 TYR A N 1
ATOM 727 C CA . TYR A 1 98 ? -16.219 -7.906 -13.109 1 97.69 98 TYR A CA 1
ATOM 728 C C . TYR A 1 98 ? -16.875 -7.062 -12.023 1 97.69 98 TYR A C 1
ATOM 730 O O . TYR A 1 98 ? -16.359 -6.008 -11.648 1 97.69 98 TYR A O 1
ATOM 738 N N . ILE A 1 99 ? -18 -7.527 -11.516 1 97.31 99 ILE A N 1
ATOM 739 C CA . ILE A 1 99 ? -18.719 -6.77 -10.492 1 97.31 99 ILE A CA 1
ATOM 740 C C . ILE A 1 99 ? -17.891 -6.75 -9.203 1 97.31 99 ILE A C 1
ATOM 742 O O . ILE A 1 99 ? -17.781 -5.715 -8.539 1 97.31 99 ILE A O 1
ATOM 746 N N . GLN A 1 100 ? -17.328 -7.895 -8.875 1 97.31 100 GLN A N 1
ATOM 747 C CA . GLN A 1 100 ? -16.469 -7.996 -7.699 1 97.31 100 GLN A CA 1
ATOM 748 C C . GLN A 1 100 ? -15.227 -7.121 -7.852 1 97.31 100 GLN A C 1
ATOM 750 O O . GLN A 1 100 ? -14.812 -6.453 -6.902 1 97.31 100 GLN A O 1
ATOM 755 N N . ALA A 1 101 ? -14.672 -7.148 -9.055 1 98.19 101 ALA A N 1
ATOM 756 C CA . ALA A 1 101 ? -13.484 -6.34 -9.328 1 98.19 101 ALA A CA 1
ATOM 757 C C . ALA A 1 101 ? -13.781 -4.852 -9.156 1 98.19 101 ALA A C 1
ATOM 759 O O . ALA A 1 101 ? -13.047 -4.141 -8.469 1 98.19 101 ALA A O 1
ATOM 760 N N . LEU A 1 102 ? -14.852 -4.422 -9.734 1 98 102 LEU A N 1
ATOM 761 C CA . LEU A 1 102 ? -15.203 -3.008 -9.695 1 98 102 LEU A CA 1
ATOM 762 C C . LEU A 1 102 ? -15.562 -2.578 -8.273 1 98 102 LEU A C 1
ATOM 764 O O . LEU A 1 102 ? -15.195 -1.484 -7.84 1 98 102 LEU A O 1
ATOM 768 N N . SER A 1 103 ? -16.344 -3.377 -7.586 1 97.81 103 SER A N 1
ATOM 769 C CA . SER A 1 103 ? -16.688 -3.072 -6.203 1 97.81 103 SER A CA 1
ATOM 770 C C . SER A 1 103 ? -15.445 -2.998 -5.32 1 97.81 103 SER A C 1
ATOM 772 O O . SER A 1 103 ? -15.32 -2.098 -4.488 1 97.81 103 SER A O 1
ATOM 774 N N . TYR A 1 104 ? -14.57 -3.939 -5.531 1 98.19 104 TYR A N 1
ATOM 775 C CA . TYR A 1 104 ? -13.32 -4.012 -4.781 1 98.19 104 TYR A CA 1
ATOM 776 C C . TYR A 1 104 ? -12.477 -2.758 -5.004 1 98.19 104 TYR A C 1
ATOM 778 O O . TYR A 1 104 ? -11.977 -2.162 -4.047 1 98.19 104 TYR A O 1
ATOM 786 N N . ILE A 1 105 ? -12.367 -2.355 -6.246 1 98.69 105 ILE A N 1
ATOM 787 C CA . ILE A 1 105 ? -11.586 -1.184 -6.625 1 98.69 105 ILE A CA 1
ATOM 788 C C . ILE A 1 105 ? -12.219 0.074 -6.031 1 98.69 105 ILE A C 1
ATOM 790 O O . ILE A 1 105 ? -11.531 0.891 -5.418 1 98.69 105 ILE A O 1
ATOM 794 N N . LEU A 1 106 ? -13.492 0.193 -6.141 1 98.5 106 LEU A N 1
ATOM 795 C CA . LEU A 1 106 ? -14.188 1.385 -5.676 1 98.5 106 LEU A CA 1
ATOM 796 C C . LEU A 1 106 ? -14.148 1.479 -4.152 1 98.5 106 LEU A C 1
ATOM 798 O O . LEU A 1 106 ? -13.953 2.562 -3.6 1 98.5 106 LEU A O 1
ATOM 802 N N . LEU A 1 107 ? -14.352 0.368 -3.512 1 98.31 107 LEU A N 1
ATOM 803 C CA . LEU A 1 107 ? -14.336 0.354 -2.055 1 98.31 107 LEU A CA 1
ATOM 804 C C . LEU A 1 107 ? -12.961 0.735 -1.522 1 98.31 107 LEU A C 1
ATOM 806 O O . LEU A 1 107 ? -12.852 1.46 -0.531 1 98.31 107 LEU A O 1
ATOM 810 N N . ASN A 1 108 ? -11.945 0.214 -2.17 1 98.81 108 ASN A N 1
ATOM 811 C CA . ASN A 1 108 ? -10.594 0.589 -1.753 1 98.81 108 ASN A CA 1
ATOM 812 C C . ASN A 1 108 ? -10.312 2.064 -2.023 1 98.81 108 ASN A C 1
ATOM 814 O O . ASN A 1 108 ? -9.898 2.797 -1.122 1 98.81 108 ASN A O 1
ATOM 818 N N . VAL A 1 109 ? -10.57 2.531 -3.264 1 98.81 109 VAL A N 1
ATOM 819 C CA . VAL A 1 109 ? -10.18 3.881 -3.664 1 98.81 109 VAL A CA 1
ATOM 820 C C . VAL A 1 109 ? -11.031 4.902 -2.912 1 98.81 109 VAL A C 1
ATOM 822 O O . VAL A 1 109 ? -10.5 5.738 -2.174 1 98.81 109 VAL A O 1
ATOM 825 N N . ILE A 1 110 ? -12.328 4.812 -3.008 1 98.75 110 ILE A N 1
ATOM 826 C CA . ILE A 1 110 ? -13.234 5.801 -2.418 1 98.75 110 ILE A CA 1
ATOM 827 C C . ILE A 1 110 ? -13.234 5.652 -0.898 1 98.75 110 ILE A C 1
ATOM 829 O O . ILE A 1 110 ? -13.148 6.645 -0.172 1 98.75 110 ILE A O 1
ATOM 833 N N . GLY A 1 111 ? -13.328 4.426 -0.427 1 98.75 111 GLY A N 1
ATOM 834 C CA . GLY A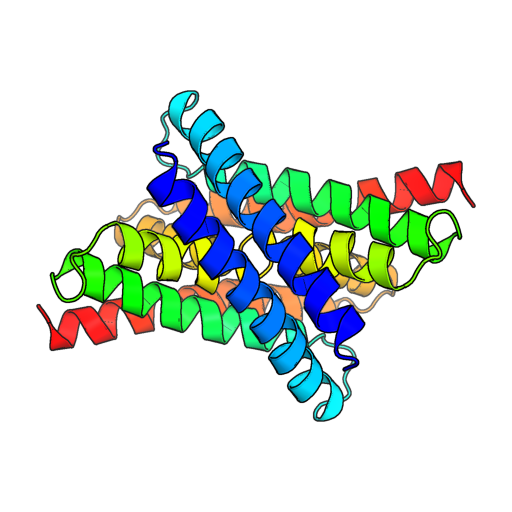 1 111 ? -13.336 4.184 1.007 1 98.75 111 GLY A CA 1
ATOM 835 C C . GLY A 1 111 ? -12.094 4.695 1.711 1 98.75 111 GLY A C 1
ATOM 836 O O . GLY A 1 111 ? -12.195 5.367 2.742 1 98.75 111 GLY A O 1
ATOM 837 N N . CYS A 1 112 ? -10.977 4.406 1.151 1 98.94 112 CYS A N 1
ATOM 838 C CA . CYS A 1 112 ? -9.719 4.781 1.795 1 98.94 112 CYS A CA 1
ATOM 839 C C . CYS A 1 112 ? -9.523 6.293 1.769 1 98.94 112 CYS A C 1
ATOM 841 O O . CYS A 1 112 ? -9.023 6.875 2.732 1 98.94 112 CYS A O 1
ATOM 843 N N . ILE A 1 113 ? -9.875 6.973 0.666 1 98.94 113 ILE A N 1
ATOM 844 C CA . ILE A 1 113 ? -9.727 8.422 0.581 1 98.94 113 ILE A CA 1
ATOM 845 C C . ILE A 1 113 ? -10.656 9.094 1.592 1 98.94 113 ILE A C 1
ATOM 847 O O . ILE A 1 113 ? -10.25 10.023 2.291 1 98.94 113 ILE A O 1
ATOM 851 N N . ILE A 1 114 ? -11.875 8.617 1.728 1 98.88 114 ILE A N 1
ATOM 852 C CA . ILE A 1 114 ? -12.844 9.172 2.672 1 98.88 114 ILE A CA 1
ATOM 853 C C . ILE A 1 114 ? -12.336 8.969 4.098 1 98.88 114 ILE A C 1
ATOM 855 O O . ILE A 1 114 ? -12.383 9.898 4.914 1 98.88 114 ILE A O 1
ATOM 859 N N . LEU A 1 115 ? -11.852 7.793 4.363 1 98.88 115 LEU A N 1
ATOM 860 C CA . LEU A 1 115 ? -11.406 7.488 5.719 1 98.88 115 LEU A CA 1
ATOM 861 C C . LEU A 1 115 ? -10.117 8.242 6.055 1 98.88 115 LEU A C 1
ATOM 863 O O . LEU A 1 115 ? -9.914 8.656 7.195 1 98.88 115 LEU A O 1
ATOM 867 N N . ALA A 1 116 ? -9.219 8.383 5.074 1 98.88 116 ALA A N 1
ATOM 868 C CA . ALA A 1 116 ? -8.039 9.227 5.281 1 98.88 116 ALA A CA 1
ATOM 869 C C . ALA A 1 116 ? -8.445 10.648 5.66 1 98.88 116 ALA A C 1
ATOM 871 O O . ALA A 1 116 ? -7.906 11.219 6.609 1 98.88 116 ALA A O 1
ATOM 872 N N . GLY A 1 117 ? -9.352 11.203 4.891 1 98.81 117 GLY A N 1
ATOM 873 C CA . GLY A 1 117 ? -9.852 12.531 5.188 1 98.81 117 GLY A CA 1
ATOM 874 C C . GLY A 1 117 ? -10.539 12.625 6.539 1 98.81 117 GLY A C 1
ATOM 875 O O . GLY A 1 117 ? -10.336 13.586 7.281 1 98.81 117 GLY A O 1
ATOM 876 N N . ALA A 1 118 ? -11.398 11.641 6.84 1 98.88 118 ALA A N 1
ATOM 877 C CA . ALA A 1 118 ? -12.102 11.609 8.117 1 98.88 118 ALA A CA 1
ATOM 878 C C . ALA A 1 118 ? -11.117 11.57 9.281 1 98.88 118 ALA A C 1
ATOM 880 O O . ALA A 1 118 ? -11.32 12.242 10.297 1 98.88 118 ALA A O 1
ATOM 881 N N . GLY A 1 119 ? -10.109 10.703 9.141 1 98.81 119 GLY A N 1
ATOM 882 C CA . GLY A 1 119 ? -9.078 10.664 10.172 1 98.81 119 GLY A CA 1
ATOM 883 C C . GLY A 1 119 ? -8.375 11.992 10.367 1 98.81 119 GLY A C 1
ATOM 884 O O . GLY A 1 119 ? -8.211 12.453 11.492 1 98.81 119 GLY A O 1
ATOM 885 N N . PHE A 1 120 ? -7.969 12.57 9.266 1 98.69 120 PHE A N 1
ATOM 886 C CA . PHE A 1 120 ? -7.285 13.859 9.305 1 98.69 120 PHE A CA 1
ATOM 887 C C . PHE A 1 120 ? -8.172 14.922 9.945 1 98.69 120 PHE A C 1
ATOM 889 O O . PHE A 1 120 ? -7.742 15.633 10.859 1 98.69 120 PHE A O 1
ATOM 896 N N . LYS A 1 121 ? -9.422 15.016 9.492 1 98.56 121 LYS A N 1
ATOM 897 C CA . LYS A 1 121 ? -10.352 16.031 9.977 1 98.56 121 LYS A CA 1
ATOM 898 C C . LYS A 1 121 ? -10.719 15.797 11.438 1 98.56 121 LYS A C 1
ATOM 900 O O . LYS A 1 121 ? -10.93 16.75 12.195 1 98.56 121 LYS A O 1
ATOM 905 N N . GLY A 1 122 ? -10.859 14.555 11.812 1 98.38 122 GLY A N 1
ATOM 906 C CA . GLY A 1 122 ? -11.117 14.242 13.203 1 98.38 122 GLY A CA 1
ATOM 907 C C . GLY A 1 122 ? -10.047 14.773 14.141 1 98.38 122 GLY A C 1
ATOM 908 O O . GLY A 1 122 ? -10.367 15.383 15.164 1 98.38 122 GLY A O 1
ATOM 909 N N . ILE A 1 123 ? -8.789 14.516 13.805 1 98.38 123 ILE A N 1
ATOM 910 C CA . ILE A 1 123 ? -7.688 14.984 14.633 1 98.38 123 ILE A CA 1
ATOM 911 C C . ILE A 1 123 ? -7.598 16.516 14.555 1 98.38 123 ILE A C 1
ATOM 913 O O . ILE A 1 123 ? -7.312 17.172 15.555 1 98.38 123 ILE A O 1
ATOM 917 N N . GLU A 1 124 ? -7.789 17 13.328 1 97.5 124 GLU A N 1
ATOM 918 C CA . GLU A 1 124 ? -7.828 18.453 13.156 1 97.5 124 GLU A CA 1
ATOM 919 C C . GLU A 1 124 ? -8.844 19.094 14.086 1 97.5 124 GLU A C 1
ATOM 921 O O . GLU A 1 124 ? -8.57 20.125 14.711 1 97.5 124 GLU A O 1
ATOM 926 N N . ALA A 1 125 ? -10.008 18.531 14.234 1 97.38 125 ALA A N 1
ATOM 927 C CA . ALA A 1 125 ? -11.078 19.062 15.078 1 97.38 125 ALA A CA 1
ATOM 928 C C . ALA A 1 125 ? -10.688 19.047 16.547 1 97.38 125 ALA A C 1
ATOM 930 O O . ALA A 1 125 ? -11.141 19.875 17.328 1 97.38 125 ALA A O 1
ATOM 931 N N . ILE A 1 126 ? -9.867 18.094 16.891 1 96.88 126 ILE A N 1
ATOM 932 C CA . ILE A 1 126 ? -9.5 17.906 18.297 1 96.88 126 ILE A CA 1
ATOM 933 C C . ILE A 1 126 ? -8.328 18.812 18.641 1 96.88 126 ILE A C 1
ATOM 935 O O . ILE A 1 126 ? -8.281 19.406 19.734 1 96.88 126 ILE A O 1
ATOM 939 N N . LEU A 1 127 ? -7.379 18.891 17.719 1 95.38 127 LEU A N 1
ATOM 940 C CA . LEU A 1 127 ? -6.098 19.5 18.062 1 95.38 127 LEU A CA 1
ATOM 941 C C . LEU A 1 127 ? -6.008 20.922 17.531 1 95.38 127 LEU A C 1
ATOM 943 O O . LEU A 1 127 ? -5.168 21.703 17.984 1 95.38 127 LEU A O 1
ATOM 947 N N . LYS A 1 128 ? -6.734 21.25 16.453 1 88.38 128 LYS A N 1
ATOM 948 C CA . LYS A 1 128 ? -6.695 22.625 15.961 1 88.38 128 LYS A CA 1
ATOM 949 C C . LYS A 1 128 ? -7.379 23.578 16.938 1 88.38 128 LYS A C 1
ATOM 951 O O . LYS A 1 128 ? -8.508 23.328 17.375 1 88.38 128 LYS A O 1
ATOM 956 N N . MET B 1 1 ? -0.373 -18.25 12 1 77.38 1 MET B N 1
ATOM 957 C CA . MET B 1 1 ? 0.825 -18.031 11.195 1 77.38 1 MET B CA 1
ATOM 958 C C . MET B 1 1 ? 2.08 -18.422 11.969 1 77.38 1 MET B C 1
ATOM 960 O O . MET B 1 1 ? 2.207 -18.109 13.156 1 77.38 1 MET B O 1
ATOM 964 N N . LYS B 1 2 ? 2.953 -19.141 11.281 1 87.62 2 LYS B N 1
ATOM 965 C CA . LYS B 1 2 ? 4.172 -19.609 11.922 1 87.62 2 LYS B CA 1
ATOM 966 C C . LYS B 1 2 ? 5.145 -18.469 12.172 1 87.62 2 LYS B C 1
ATOM 968 O O . LYS B 1 2 ? 5.199 -17.516 11.398 1 87.62 2 LYS B O 1
ATOM 973 N N . PHE B 1 3 ? 5.832 -18.547 13.258 1 90.19 3 PHE B N 1
ATOM 974 C CA . PHE B 1 3 ? 6.777 -17.516 13.68 1 90.19 3 PHE B CA 1
ATOM 975 C C . PHE B 1 3 ? 7.797 -17.234 12.578 1 90.19 3 PHE B C 1
ATOM 977 O O . PHE B 1 3 ? 8.141 -16.078 12.328 1 90.19 3 PHE B O 1
ATOM 984 N N . ASP B 1 4 ? 8.312 -18.266 11.945 1 94.19 4 ASP B N 1
ATOM 985 C CA . ASP B 1 4 ? 9.305 -18.109 10.883 1 94.19 4 ASP B CA 1
ATOM 986 C C . ASP B 1 4 ? 8.742 -17.328 9.711 1 94.19 4 ASP B C 1
ATOM 988 O O . ASP B 1 4 ? 9.453 -16.531 9.086 1 94.19 4 ASP B O 1
ATOM 992 N N . THR B 1 5 ? 7.539 -17.531 9.43 1 94.81 5 THR B N 1
ATOM 993 C CA . THR B 1 5 ? 6.871 -16.797 8.352 1 94.81 5 THR B CA 1
ATOM 994 C C . THR B 1 5 ? 6.707 -15.328 8.727 1 94.81 5 THR B C 1
ATOM 996 O O . THR B 1 5 ? 6.918 -14.445 7.895 1 94.81 5 THR B O 1
ATOM 999 N N . MET B 1 6 ? 6.379 -15.117 9.969 1 95.88 6 MET B N 1
ATOM 1000 C CA . MET B 1 6 ? 6.227 -13.75 10.445 1 95.88 6 MET B CA 1
ATOM 1001 C C . MET B 1 6 ? 7.551 -12.992 10.383 1 95.88 6 MET B C 1
ATOM 1003 O O . MET B 1 6 ? 7.578 -11.812 10.055 1 95.88 6 MET B O 1
ATOM 1007 N N . LEU B 1 7 ? 8.57 -13.695 10.719 1 97.25 7 LEU B N 1
ATOM 1008 C CA . LEU B 1 7 ? 9.898 -13.086 10.672 1 97.25 7 LEU B CA 1
ATOM 1009 C C . LEU B 1 7 ? 10.281 -12.758 9.234 1 97.25 7 LEU B C 1
ATOM 1011 O O . LEU B 1 7 ? 10.852 -11.695 8.969 1 97.25 7 LEU B O 1
ATOM 1015 N N . ALA B 1 8 ? 10.023 -13.641 8.344 1 98.12 8 ALA B N 1
ATOM 1016 C CA . ALA B 1 8 ? 10.305 -13.406 6.926 1 98.12 8 ALA B CA 1
ATOM 1017 C C . ALA B 1 8 ? 9.531 -12.203 6.406 1 98.12 8 ALA B C 1
ATOM 1019 O O . ALA B 1 8 ? 10.086 -11.352 5.707 1 98.12 8 ALA B O 1
ATOM 1020 N N . ILE B 1 9 ? 8.289 -12.125 6.797 1 98.56 9 ILE B N 1
ATOM 1021 C CA . ILE B 1 9 ? 7.43 -11.016 6.398 1 98.56 9 ILE B CA 1
ATOM 1022 C C . ILE B 1 9 ? 7.965 -9.711 6.984 1 98.56 9 ILE B C 1
ATOM 1024 O O . ILE B 1 9 ? 8.047 -8.695 6.289 1 98.56 9 ILE B O 1
ATOM 1028 N N . GLY B 1 10 ? 8.32 -9.812 8.242 1 98.75 10 GLY B N 1
ATOM 1029 C CA . GLY B 1 10 ? 8.859 -8.625 8.891 1 98.75 10 GLY B CA 1
ATOM 1030 C C . GLY B 1 10 ? 10.148 -8.133 8.258 1 98.75 10 GLY B C 1
ATOM 1031 O O . GLY B 1 10 ? 10.312 -6.926 8.047 1 98.75 10 GLY B O 1
ATOM 1032 N N . ILE B 1 11 ? 11.07 -9.016 7.965 1 98.62 11 ILE B N 1
ATOM 1033 C CA . ILE B 1 11 ? 12.328 -8.664 7.316 1 98.62 11 ILE B CA 1
ATOM 1034 C C . ILE B 1 11 ? 12.047 -8.055 5.941 1 98.62 11 ILE B C 1
ATOM 1036 O O . ILE B 1 11 ? 12.633 -7.035 5.574 1 98.62 11 ILE B O 1
ATOM 1040 N N . GLY B 1 12 ? 11.219 -8.688 5.211 1 98.75 12 GLY B N 1
ATOM 1041 C CA . GLY B 1 12 ? 10.797 -8.117 3.945 1 98.75 12 GLY B CA 1
ATOM 1042 C C . GLY B 1 12 ? 10.188 -6.734 4.09 1 98.75 12 GLY B C 1
ATOM 1043 O O . GLY B 1 12 ? 10.477 -5.836 3.295 1 98.75 12 GLY B O 1
ATOM 1044 N N . GLY B 1 13 ? 9.312 -6.625 5.121 1 98.81 13 GLY B N 1
ATOM 1045 C CA . GLY B 1 13 ? 8.711 -5.332 5.398 1 98.81 13 GLY B CA 1
ATOM 1046 C C . GLY B 1 13 ? 9.727 -4.25 5.715 1 98.81 13 GLY B C 1
ATOM 1047 O O . GLY B 1 13 ? 9.594 -3.115 5.254 1 98.81 13 GLY B O 1
ATOM 1048 N N . PHE B 1 14 ? 10.703 -4.625 6.473 1 98.75 14 PHE B N 1
ATOM 1049 C CA . PHE B 1 14 ? 11.805 -3.725 6.801 1 98.75 14 PHE B CA 1
ATOM 1050 C C . PHE B 1 14 ? 12.508 -3.248 5.535 1 98.75 14 PHE B C 1
ATOM 1052 O O . PHE B 1 14 ? 12.688 -2.045 5.336 1 98.75 14 PHE B O 1
ATOM 1059 N N . ILE B 1 15 ? 12.875 -4.102 4.723 1 98.69 15 ILE B N 1
ATOM 1060 C CA . ILE B 1 15 ? 13.594 -3.805 3.486 1 98.69 15 ILE B CA 1
ATOM 1061 C C . ILE B 1 15 ? 12.688 -3.014 2.543 1 98.69 15 ILE B C 1
ATOM 1063 O O . ILE B 1 15 ? 13.102 -1.997 1.981 1 98.69 15 ILE B O 1
ATOM 1067 N N . GLY B 1 16 ? 11.469 -3.457 2.355 1 98.81 16 GLY B N 1
ATOM 1068 C CA . GLY B 1 16 ? 10.523 -2.799 1.468 1 98.81 16 GLY B CA 1
ATOM 1069 C C . GLY B 1 16 ? 10.25 -1.356 1.852 1 98.81 16 GLY B C 1
ATOM 1070 O O . GLY B 1 16 ? 10.211 -0.476 0.989 1 98.81 16 GLY B O 1
ATOM 1071 N N . ALA B 1 17 ? 10.102 -1.14 3.105 1 98.81 17 ALA B N 1
ATOM 1072 C CA . ALA B 1 17 ? 9.812 0.209 3.588 1 98.81 17 ALA B CA 1
ATOM 1073 C C . ALA B 1 17 ? 10.977 1.152 3.305 1 98.81 17 ALA B C 1
ATOM 1075 O O . ALA B 1 17 ? 10.773 2.305 2.918 1 98.81 17 ALA B O 1
ATOM 1076 N N . ILE B 1 18 ? 12.164 0.7 3.506 1 98.56 18 ILE B N 1
ATOM 1077 C CA . ILE B 1 18 ? 13.352 1.514 3.264 1 98.56 18 ILE B CA 1
ATOM 1078 C C . ILE B 1 18 ? 13.484 1.799 1.769 1 98.56 18 ILE B C 1
ATOM 1080 O O . ILE B 1 18 ? 13.758 2.932 1.368 1 98.56 18 ILE B O 1
ATOM 1084 N N . LEU B 1 19 ? 13.312 0.821 0.967 1 98.5 19 LEU B N 1
ATOM 1085 C CA . LEU B 1 19 ? 13.406 0.989 -0.479 1 98.5 19 LEU B CA 1
ATOM 1086 C C . LEU B 1 19 ? 12.336 1.952 -0.981 1 98.5 19 LEU B C 1
ATOM 1088 O O . LEU B 1 19 ? 12.578 2.729 -1.908 1 98.5 19 LEU B O 1
ATOM 1092 N N . ARG B 1 20 ? 11.117 1.818 -0.424 1 98.62 20 ARG B N 1
ATOM 1093 C CA . ARG B 1 20 ? 10.07 2.762 -0.788 1 98.62 20 ARG B CA 1
ATOM 1094 C C . ARG B 1 20 ? 10.5 4.199 -0.514 1 98.62 20 ARG B C 1
ATOM 1096 O O . ARG B 1 20 ? 10.383 5.062 -1.383 1 98.62 20 ARG B O 1
ATOM 1103 N N . ALA B 1 21 ? 10.938 4.41 0.709 1 97.19 21 ALA B N 1
ATOM 1104 C CA . ALA B 1 21 ? 11.328 5.762 1.11 1 97.19 21 ALA B CA 1
ATOM 1105 C C . ALA B 1 21 ? 12.438 6.301 0.208 1 97.19 21 ALA B C 1
ATOM 1107 O O . ALA B 1 21 ? 12.406 7.461 -0.202 1 97.19 21 ALA B O 1
ATOM 1108 N N . TYR B 1 22 ? 13.352 5.457 -0.043 1 95.88 22 TYR B N 1
ATOM 1109 C CA . TYR B 1 22 ? 14.477 5.863 -0.868 1 95.88 22 TYR B CA 1
ATOM 1110 C C . TYR B 1 22 ? 14.039 6.145 -2.299 1 95.88 22 TYR 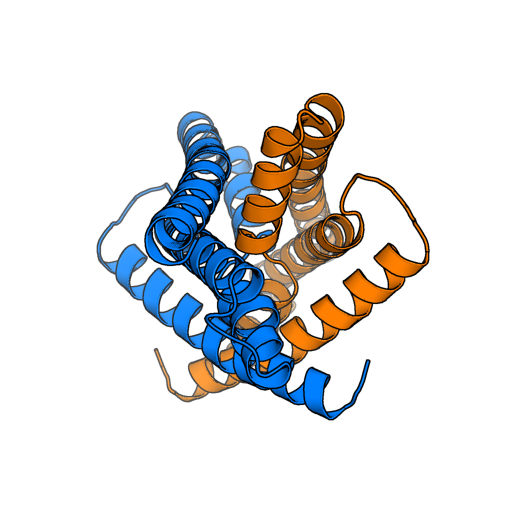B C 1
ATOM 1112 O O . TYR B 1 22 ? 14.375 7.188 -2.865 1 95.88 22 TYR B O 1
ATOM 1120 N N . THR B 1 23 ? 13.328 5.312 -2.977 1 96.81 23 THR B N 1
ATOM 1121 C CA . THR B 1 23 ? 12.883 5.445 -4.359 1 96.81 23 THR B CA 1
ATOM 1122 C C . THR B 1 23 ? 11.945 6.637 -4.516 1 96.81 23 THR B C 1
ATOM 1124 O O . THR B 1 23 ? 12.109 7.445 -5.43 1 96.81 23 THR B O 1
ATOM 1127 N N . ALA B 1 24 ? 10.961 6.691 -3.621 1 96.12 24 ALA B N 1
ATOM 1128 C CA . ALA B 1 24 ? 10.023 7.812 -3.67 1 96.12 24 ALA B CA 1
ATOM 1129 C C . ALA B 1 24 ? 10.742 9.141 -3.504 1 96.12 24 ALA B C 1
ATOM 1131 O O . ALA B 1 24 ? 10.406 10.125 -4.164 1 96.12 24 ALA B O 1
ATOM 1132 N N . GLY B 1 25 ? 11.734 9.125 -2.592 1 93.5 25 GLY B N 1
ATOM 1133 C CA . GLY B 1 25 ? 12.523 10.328 -2.4 1 93.5 25 GLY B CA 1
ATOM 1134 C C . GLY B 1 25 ? 13.305 10.727 -3.637 1 93.5 25 GLY B C 1
ATOM 1135 O O . GLY B 1 25 ? 13.375 11.914 -3.977 1 93.5 25 GLY B O 1
ATOM 1136 N N . LEU B 1 26 ? 13.906 9.773 -4.289 1 93.56 26 LEU B N 1
ATOM 1137 C CA . LEU B 1 26 ? 14.664 10.031 -5.504 1 93.56 26 LEU B CA 1
ATOM 1138 C C . LEU B 1 26 ? 13.773 10.602 -6.598 1 93.56 26 LEU B C 1
ATOM 1140 O O . LEU B 1 26 ? 14.148 11.562 -7.273 1 93.56 26 LEU B O 1
ATOM 1144 N N . VAL B 1 27 ? 12.625 10.102 -6.762 1 94 27 VAL B N 1
ATOM 1145 C CA . VAL B 1 27 ? 11.703 10.523 -7.809 1 94 27 VAL B CA 1
ATOM 1146 C C . VAL B 1 27 ? 11.164 11.914 -7.488 1 94 27 VAL B C 1
ATOM 1148 O O . VAL B 1 27 ? 11.102 12.781 -8.367 1 94 27 VAL B O 1
ATOM 1151 N N . ASN B 1 28 ? 10.797 12.102 -6.258 1 91.38 28 ASN B N 1
ATOM 1152 C CA . ASN B 1 28 ? 10.273 13.406 -5.859 1 91.38 28 ASN B CA 1
ATOM 1153 C C . ASN B 1 28 ? 11.32 14.5 -6.012 1 91.38 28 ASN B C 1
ATOM 1155 O O . ASN B 1 28 ? 10.977 15.664 -6.254 1 91.38 28 ASN B O 1
ATOM 1159 N N . SER B 1 29 ? 12.578 14.172 -5.805 1 89.44 29 SER B N 1
ATOM 1160 C CA . SER B 1 29 ? 13.648 15.148 -5.961 1 89.44 29 SER B CA 1
ATOM 1161 C C . SER B 1 29 ? 13.883 15.477 -7.434 1 89.44 29 SER B C 1
ATOM 1163 O O . SER B 1 29 ? 14.305 16.594 -7.766 1 89.44 29 SER B O 1
ATOM 1165 N N . ALA B 1 30 ? 13.547 14.633 -8.281 1 87.5 30 ALA B N 1
ATOM 1166 C CA . ALA B 1 30 ? 13.82 14.789 -9.711 1 87.5 30 ALA B CA 1
ATOM 1167 C C . ALA B 1 30 ? 12.641 15.445 -10.422 1 87.5 30 ALA B C 1
ATOM 1169 O O . ALA B 1 30 ? 12.82 16.125 -11.43 1 87.5 30 ALA B O 1
ATOM 1170 N N . VAL B 1 31 ? 11.477 15.141 -9.961 1 83.12 31 VAL B N 1
ATOM 1171 C CA . VAL B 1 31 ? 10.266 15.617 -10.625 1 83.12 31 VAL B CA 1
ATOM 1172 C C . VAL B 1 31 ? 9.438 16.438 -9.648 1 83.12 31 VAL B C 1
ATOM 1174 O O . VAL B 1 31 ? 8.758 15.891 -8.773 1 83.12 31 VAL B O 1
ATOM 1177 N N . LYS B 1 32 ? 9.625 17.75 -9.805 1 77.81 32 LYS B N 1
ATOM 1178 C CA . LYS B 1 32 ? 8.812 18.641 -8.969 1 77.81 32 LYS B CA 1
ATOM 1179 C C . LYS B 1 32 ? 7.469 18.938 -9.625 1 77.81 32 LYS B C 1
ATOM 1181 O O . LYS B 1 32 ? 7.418 19.531 -10.711 1 77.81 32 LYS B O 1
ATOM 1186 N N . HIS B 1 33 ? 6.391 18.375 -9.055 1 83.12 33 HIS B N 1
ATOM 1187 C CA . HIS B 1 33 ? 5.047 18.562 -9.594 1 83.12 33 HIS B CA 1
ATOM 1188 C C . HIS B 1 33 ? 3.992 18.422 -8.508 1 83.12 33 HIS B C 1
ATOM 1190 O O . HIS B 1 33 ? 4.285 17.938 -7.406 1 83.12 33 HIS B O 1
ATOM 1196 N N . ASP B 1 34 ? 2.936 18.938 -8.758 1 85.19 34 ASP B N 1
ATOM 1197 C CA . ASP B 1 34 ? 1.83 18.828 -7.805 1 85.19 34 ASP B CA 1
ATOM 1198 C C . ASP B 1 34 ? 1.385 17.375 -7.633 1 85.19 34 ASP B C 1
ATOM 1200 O O . ASP B 1 34 ? 0.883 17 -6.57 1 85.19 34 ASP B O 1
ATOM 1204 N N . ILE B 1 35 ? 1.563 16.609 -8.609 1 88.88 35 ILE B N 1
ATOM 1205 C CA . ILE B 1 35 ? 1.284 15.18 -8.539 1 88.88 35 ILE B CA 1
ATOM 1206 C C . ILE B 1 35 ? 2.41 14.469 -7.789 1 88.88 35 ILE B C 1
ATOM 1208 O O . ILE B 1 35 ? 3.59 14.727 -8.047 1 88.88 35 ILE B O 1
ATOM 1212 N N . PRO B 1 36 ? 2.02 13.602 -6.801 1 95.06 36 PRO B N 1
ATOM 1213 C CA . PRO B 1 36 ? 3.037 12.859 -6.059 1 95.06 36 PRO B CA 1
ATOM 1214 C C . PRO B 1 36 ? 3.639 11.711 -6.871 1 95.06 36 PRO B C 1
ATOM 1216 O O . PRO B 1 36 ? 3.232 10.562 -6.711 1 95.06 36 PRO B O 1
ATOM 1219 N N . PHE B 1 37 ? 4.664 11.969 -7.555 1 95.88 37 PHE B N 1
ATOM 1220 C CA . PHE B 1 37 ? 5.258 10.992 -8.461 1 95.88 37 PHE B CA 1
ATOM 1221 C C . PHE B 1 37 ? 6.066 9.961 -7.691 1 95.88 37 PHE B C 1
ATOM 1223 O O . PHE B 1 37 ? 6.336 8.867 -8.195 1 95.88 37 PHE B O 1
ATOM 1230 N N . GLY B 1 38 ? 6.504 10.352 -6.465 1 97.12 38 GLY B N 1
ATOM 1231 C CA . GLY B 1 38 ? 7.203 9.375 -5.637 1 97.12 38 GLY B CA 1
ATOM 1232 C C . GLY B 1 38 ? 6.363 8.156 -5.305 1 97.12 38 GLY B C 1
ATOM 1233 O O . GLY B 1 38 ? 6.746 7.031 -5.617 1 97.12 38 GLY B O 1
ATOM 1234 N N . THR B 1 39 ? 5.211 8.445 -4.758 1 98.06 39 THR B N 1
ATOM 1235 C CA . THR B 1 39 ? 4.297 7.363 -4.402 1 98.06 39 THR B CA 1
ATOM 1236 C C . THR B 1 39 ? 3.83 6.617 -5.645 1 98.06 39 THR B C 1
ATOM 1238 O O . THR B 1 39 ? 3.75 5.387 -5.645 1 98.06 39 THR B O 1
ATOM 1241 N N . LEU B 1 40 ? 3.541 7.332 -6.684 1 98.31 40 LEU B N 1
ATOM 1242 C CA . LEU B 1 40 ? 3.123 6.715 -7.938 1 98.31 40 LEU B CA 1
ATOM 1243 C C . LEU B 1 40 ? 4.184 5.742 -8.445 1 98.31 40 LEU B C 1
ATOM 1245 O O . LEU B 1 40 ? 3.861 4.629 -8.859 1 98.31 40 LEU B O 1
ATOM 1249 N N . SER B 1 41 ? 5.395 6.152 -8.438 1 98.31 41 SER B N 1
ATOM 1250 C CA . SER B 1 41 ? 6.473 5.332 -8.977 1 98.31 41 SER B CA 1
ATOM 1251 C C . SER B 1 41 ? 6.617 4.027 -8.195 1 98.31 41 SER B C 1
ATOM 1253 O O . SER B 1 41 ? 6.746 2.955 -8.797 1 98.31 41 SER B O 1
ATOM 1255 N N . VAL B 1 42 ? 6.59 4.066 -6.879 1 98.75 42 VAL B N 1
ATOM 1256 C CA . VAL B 1 42 ? 6.797 2.855 -6.086 1 98.75 42 VAL B CA 1
ATOM 1257 C C . VAL B 1 42 ? 5.594 1.927 -6.242 1 98.75 42 VAL B C 1
ATOM 1259 O O . VAL B 1 42 ? 5.742 0.703 -6.246 1 98.75 42 VAL B O 1
ATOM 1262 N N . ASN B 1 43 ? 4.402 2.475 -6.363 1 98.88 43 ASN B N 1
ATOM 1263 C CA . ASN B 1 43 ? 3.219 1.65 -6.582 1 98.88 43 ASN B CA 1
ATOM 1264 C C . ASN B 1 43 ? 3.262 0.96 -7.945 1 98.88 43 ASN B C 1
ATOM 1266 O O . ASN B 1 43 ? 2.936 -0.224 -8.055 1 98.88 43 ASN B O 1
ATOM 1270 N N . LEU B 1 44 ? 3.686 1.708 -8.938 1 98.81 44 LEU B N 1
ATOM 1271 C CA . LEU B 1 44 ? 3.785 1.136 -10.273 1 98.81 44 LEU B CA 1
ATOM 1272 C C . LEU B 1 44 ? 4.852 0.046 -10.32 1 98.81 44 LEU B C 1
ATOM 1274 O O . LEU B 1 44 ? 4.582 -1.068 -10.781 1 98.81 44 LEU B O 1
ATOM 1278 N N . ILE B 1 45 ? 6.012 0.336 -9.867 1 98.81 45 ILE B N 1
ATOM 1279 C CA . ILE B 1 45 ? 7.129 -0.601 -9.883 1 98.81 45 ILE B CA 1
ATOM 1280 C C . ILE B 1 45 ? 6.789 -1.828 -9.039 1 98.81 45 ILE B C 1
ATOM 1282 O O . ILE B 1 45 ? 7.004 -2.963 -9.469 1 98.81 45 ILE B O 1
ATOM 1286 N N . GLY B 1 46 ? 6.277 -1.56 -7.859 1 98.88 46 GLY B N 1
ATOM 1287 C CA . GLY B 1 46 ? 5.93 -2.648 -6.961 1 98.88 46 GLY B CA 1
ATOM 1288 C C . GLY B 1 46 ? 4.852 -3.561 -7.52 1 98.88 46 GLY B C 1
ATOM 1289 O O . GLY B 1 46 ? 4.898 -4.777 -7.324 1 98.88 46 GLY B O 1
ATOM 1290 N N . SER B 1 47 ? 3.857 -3.027 -8.188 1 98.94 47 SER B N 1
ATOM 1291 C CA . SER B 1 47 ? 2.793 -3.834 -8.781 1 98.94 47 SER B CA 1
ATOM 1292 C C . SER B 1 47 ? 3.324 -4.715 -9.906 1 98.94 47 SER B C 1
ATOM 1294 O O . SER B 1 47 ? 2.934 -5.875 -10.031 1 98.94 47 SER B O 1
ATOM 1296 N N . LEU B 1 48 ? 4.223 -4.145 -10.688 1 98.88 48 LEU B N 1
ATOM 1297 C CA . LEU B 1 48 ? 4.863 -4.934 -11.742 1 98.88 48 LEU B CA 1
ATOM 1298 C C . LEU B 1 48 ? 5.637 -6.102 -11.141 1 98.88 48 LEU B C 1
ATOM 1300 O O . LEU B 1 48 ? 5.488 -7.246 -11.586 1 98.88 48 LEU B O 1
ATOM 1304 N N . LEU B 1 49 ? 6.441 -5.816 -10.188 1 98.88 49 LEU B N 1
ATOM 1305 C CA . LEU B 1 49 ? 7.309 -6.824 -9.586 1 98.88 49 LEU B CA 1
ATOM 1306 C C . LEU B 1 49 ? 6.488 -7.887 -8.859 1 98.88 49 LEU B C 1
ATOM 1308 O O . LEU B 1 49 ? 6.805 -9.078 -8.938 1 98.88 49 LEU B O 1
ATOM 1312 N N . LEU B 1 50 ? 5.43 -7.445 -8.109 1 98.81 50 LEU B N 1
ATOM 1313 C CA . LEU B 1 50 ? 4.613 -8.438 -7.43 1 98.81 50 LEU B CA 1
ATOM 1314 C C . LEU B 1 50 ? 3.932 -9.367 -8.438 1 98.81 50 LEU B C 1
ATOM 1316 O O . LEU B 1 50 ? 3.842 -10.57 -8.219 1 98.81 50 LEU B O 1
ATOM 1320 N N . GLY B 1 51 ? 3.416 -8.742 -9.531 1 98.88 51 GLY B N 1
ATOM 1321 C CA . GLY B 1 51 ? 2.881 -9.586 -10.586 1 98.88 51 GLY B CA 1
ATOM 1322 C C . GLY B 1 51 ? 3.867 -10.633 -11.07 1 98.88 51 GLY B C 1
ATOM 1323 O O . GLY B 1 51 ? 3.506 -11.797 -11.258 1 98.88 51 GLY B O 1
ATOM 1324 N N . MET B 1 52 ? 5.098 -10.25 -11.266 1 98.75 52 MET B N 1
ATOM 1325 C CA . MET B 1 52 ? 6.145 -11.172 -11.688 1 98.75 52 MET B CA 1
ATOM 1326 C C . MET B 1 52 ? 6.367 -12.258 -10.633 1 98.75 52 MET B C 1
ATOM 1328 O O . MET B 1 52 ? 6.488 -13.438 -10.969 1 98.75 52 MET B O 1
ATOM 1332 N N . PHE B 1 53 ? 6.461 -11.875 -9.383 1 98.62 53 PHE B N 1
ATOM 1333 C CA . PHE B 1 53 ? 6.711 -12.828 -8.305 1 98.62 53 PHE B CA 1
ATOM 1334 C C . PHE B 1 53 ? 5.559 -13.82 -8.195 1 98.62 53 PHE B C 1
ATOM 1336 O O . PHE B 1 53 ? 5.781 -15.008 -7.949 1 98.62 53 PHE B O 1
ATOM 1343 N N . ILE B 1 54 ? 4.297 -13.328 -8.328 1 98.31 54 ILE B N 1
ATOM 1344 C CA . ILE B 1 54 ? 3.141 -14.211 -8.273 1 98.31 54 ILE B CA 1
ATOM 1345 C C . ILE B 1 54 ? 3.207 -15.219 -9.414 1 98.31 54 ILE B C 1
ATOM 1347 O O . ILE B 1 54 ? 2.922 -16.406 -9.227 1 98.31 54 ILE B O 1
ATOM 1351 N N . GLY B 1 55 ? 3.578 -14.719 -10.578 1 98.31 55 GLY B N 1
ATOM 1352 C CA . GLY B 1 55 ? 3.791 -15.641 -11.68 1 98.31 55 GLY B CA 1
ATOM 1353 C C . GLY B 1 55 ? 4.871 -16.672 -11.398 1 98.31 55 GLY B C 1
ATOM 1354 O O . GLY B 1 55 ? 4.684 -17.859 -11.648 1 98.31 55 GLY B O 1
ATOM 1355 N N . ALA B 1 56 ? 6.039 -16.234 -10.898 1 98.12 56 ALA B N 1
ATOM 1356 C CA . ALA B 1 56 ? 7.16 -17.125 -10.586 1 98.12 56 ALA B CA 1
ATOM 1357 C C . ALA B 1 56 ? 6.766 -18.172 -9.555 1 98.12 56 ALA B C 1
ATOM 1359 O O . ALA B 1 56 ? 7.219 -19.312 -9.609 1 98.12 56 ALA B O 1
ATOM 1360 N N . ILE B 1 57 ? 5.98 -17.781 -8.594 1 97.44 57 ILE B N 1
ATOM 1361 C CA . ILE B 1 57 ? 5.512 -18.703 -7.559 1 97.44 57 ILE B CA 1
ATOM 1362 C C . ILE B 1 57 ? 4.555 -19.719 -8.172 1 97.44 57 ILE B C 1
ATOM 1364 O O . ILE B 1 57 ? 4.691 -20.922 -7.945 1 97.44 57 ILE B O 1
ATOM 1368 N N . GLN B 1 58 ? 3.613 -19.234 -8.953 1 96.75 58 GLN B N 1
ATOM 1369 C CA . GLN B 1 58 ? 2.588 -20.078 -9.547 1 96.75 58 GLN B CA 1
ATOM 1370 C C . GLN B 1 58 ? 3.205 -21.109 -10.492 1 96.75 58 GLN B C 1
ATOM 1372 O O . GLN B 1 58 ? 2.742 -22.25 -10.562 1 96.75 58 GLN B O 1
ATOM 1377 N N . TYR B 1 59 ? 4.277 -20.766 -11.133 1 96.94 59 TYR B N 1
ATOM 1378 C CA . TYR B 1 59 ? 4.832 -21.641 -12.148 1 96.94 59 TYR B CA 1
ATOM 1379 C C . TYR B 1 59 ? 6.164 -22.234 -11.703 1 96.94 59 TYR B C 1
ATOM 1381 O O . TYR B 1 59 ? 7 -22.594 -12.531 1 96.94 59 TYR B O 1
ATOM 1389 N N . GLY B 1 60 ? 6.387 -22.188 -10.43 1 94.62 60 GLY B N 1
ATOM 1390 C CA . GLY B 1 60 ? 7.391 -23.016 -9.789 1 94.62 60 GLY B CA 1
ATOM 1391 C C . GLY B 1 60 ? 8.773 -22.391 -9.789 1 94.62 60 GLY B C 1
ATOM 1392 O O . GLY B 1 60 ? 9.766 -23.047 -9.469 1 94.62 60 GLY B O 1
ATOM 1393 N N . GLY B 1 61 ? 8.953 -21.156 -10.156 1 94 61 GLY B N 1
ATOM 1394 C CA . GLY B 1 61 ? 10.234 -20.469 -10.133 1 94 61 GLY B CA 1
ATOM 1395 C C . GLY B 1 61 ? 10.711 -20.141 -8.734 1 94 61 GLY B C 1
ATOM 1396 O O . GLY B 1 61 ? 11.914 -20 -8.492 1 94 61 GLY B O 1
ATOM 1397 N N . ILE B 1 62 ? 9.82 -19.953 -7.84 1 95.38 62 ILE B N 1
ATOM 1398 C CA . ILE B 1 62 ? 10.078 -19.719 -6.426 1 95.38 62 ILE B CA 1
ATOM 1399 C C . ILE B 1 62 ? 9.281 -20.719 -5.586 1 95.38 62 ILE B C 1
ATOM 1401 O O . ILE B 1 62 ? 8.047 -20.703 -5.621 1 95.38 62 ILE B O 1
ATOM 1405 N N . GLN B 1 63 ? 9.984 -21.453 -4.758 1 96.06 63 GLN B N 1
ATOM 1406 C CA . GLN B 1 63 ? 9.273 -22.531 -4.082 1 96.06 63 GLN B CA 1
ATOM 1407 C C . GLN B 1 63 ? 9.398 -22.406 -2.564 1 96.06 63 GLN B C 1
ATOM 1409 O O . GLN B 1 63 ? 8.508 -22.828 -1.826 1 96.06 63 GLN B O 1
ATOM 1414 N N . ASN B 1 64 ? 10.453 -21.844 -2.072 1 96.88 64 ASN B N 1
ATOM 1415 C CA . ASN B 1 64 ? 10.672 -21.719 -0.637 1 96.88 64 ASN B CA 1
ATOM 1416 C C . ASN B 1 64 ? 9.625 -20.812 0.008 1 96.88 64 ASN B C 1
ATOM 1418 O O . ASN B 1 64 ? 9.492 -19.641 -0.366 1 96.88 64 ASN B O 1
ATOM 1422 N N . PRO B 1 65 ? 8.883 -21.328 0.966 1 95.69 65 PRO B N 1
ATOM 1423 C CA . PRO B 1 65 ? 7.773 -20.562 1.534 1 95.69 65 PRO B CA 1
ATOM 1424 C C . PRO B 1 65 ? 8.227 -19.281 2.219 1 95.69 65 PRO B C 1
ATOM 1426 O O . PRO B 1 65 ? 7.492 -18.281 2.223 1 95.69 65 PRO B O 1
ATOM 1429 N N . TYR B 1 66 ? 9.375 -19.281 2.783 1 96.25 66 TYR B N 1
ATOM 1430 C CA . TYR B 1 66 ? 9.875 -18.094 3.477 1 96.25 66 TYR B CA 1
ATOM 1431 C C . TYR B 1 66 ? 10.281 -17.016 2.486 1 96.25 66 TYR B C 1
ATOM 1433 O O . TYR B 1 66 ? 10.055 -15.82 2.729 1 96.25 66 TYR B O 1
ATOM 1441 N N . ILE B 1 67 ? 10.844 -17.469 1.395 1 97.19 67 ILE B N 1
ATOM 1442 C CA . ILE B 1 67 ? 11.219 -16.516 0.349 1 97.19 67 ILE B CA 1
ATOM 1443 C C . ILE B 1 67 ? 9.969 -15.93 -0.298 1 97.19 67 ILE B C 1
ATOM 1445 O O . ILE B 1 67 ? 9.906 -14.734 -0.58 1 97.19 67 ILE B O 1
ATOM 1449 N N . LYS B 1 68 ? 8.969 -16.766 -0.496 1 97.81 68 LYS B N 1
ATOM 1450 C CA . LYS B 1 68 ? 7.691 -16.312 -1.042 1 97.81 68 LYS B CA 1
ATOM 1451 C C . LYS B 1 68 ? 7.078 -15.211 -0.172 1 97.81 68 LYS B C 1
ATOM 1453 O O . LYS B 1 68 ? 6.754 -14.133 -0.664 1 97.81 68 LYS B O 1
ATOM 1458 N N . SER B 1 69 ? 6.996 -15.5 1.09 1 97.5 69 SER B N 1
ATOM 1459 C CA . SER B 1 69 ? 6.359 -14.57 2.016 1 97.5 69 SER B CA 1
ATOM 1460 C C . SER B 1 69 ? 7.188 -13.297 2.176 1 97.5 69 SER B C 1
ATOM 1462 O O . SER B 1 69 ? 6.637 -12.203 2.287 1 97.5 69 SER B O 1
ATOM 1464 N N . MET B 1 70 ? 8.508 -13.453 2.193 1 98.31 70 MET B N 1
ATOM 1465 C CA . MET B 1 70 ? 9.406 -12.312 2.359 1 98.31 70 MET B CA 1
ATOM 1466 C C . MET B 1 70 ? 9.312 -11.367 1.167 1 98.31 70 MET B C 1
ATOM 1468 O O . MET B 1 70 ? 9.195 -10.148 1.342 1 98.31 70 MET B O 1
ATOM 1472 N N . LEU B 1 71 ? 9.289 -11.906 -0.007 1 98.5 71 LEU B N 1
ATOM 1473 C CA . LEU B 1 71 ? 9.344 -11.094 -1.217 1 98.5 71 LEU B CA 1
ATOM 1474 C C . LEU B 1 71 ? 7.977 -10.484 -1.526 1 98.5 71 LEU B C 1
ATOM 1476 O O . LEU B 1 71 ? 7.883 -9.328 -1.946 1 98.5 71 LEU B O 1
ATOM 1480 N N . THR B 1 72 ? 6.906 -11.211 -1.362 1 98.25 72 THR B N 1
ATOM 1481 C CA . THR B 1 72 ? 5.582 -10.766 -1.783 1 98.25 72 THR B CA 1
ATOM 1482 C C . THR B 1 72 ? 4.887 -10 -0.664 1 98.25 72 THR B C 1
ATOM 1484 O O . THR B 1 72 ? 4.953 -8.766 -0.618 1 98.25 72 THR B O 1
ATOM 1487 N N . THR B 1 73 ? 4.539 -10.664 0.431 1 97.56 73 THR B N 1
ATOM 1488 C CA . THR B 1 73 ? 3.791 -10.07 1.532 1 97.56 73 THR B CA 1
ATOM 1489 C C . THR B 1 73 ? 4.633 -9.023 2.256 1 97.56 73 THR B C 1
ATOM 1491 O O . THR B 1 73 ? 4.129 -7.965 2.637 1 97.56 73 THR B O 1
ATOM 1494 N N . GLY B 1 74 ? 5.895 -9.375 2.443 1 98.44 74 GLY B N 1
ATOM 1495 C CA . GLY B 1 74 ? 6.766 -8.461 3.172 1 98.44 74 GLY B CA 1
ATOM 1496 C C . GLY B 1 74 ? 7.293 -7.328 2.312 1 98.44 74 GLY B C 1
ATOM 1497 O O . GLY B 1 74 ? 6.836 -6.191 2.432 1 98.44 74 GLY B O 1
ATOM 1498 N N . MET B 1 75 ? 8.141 -7.625 1.366 1 98.75 75 MET B N 1
ATOM 1499 C CA . MET B 1 75 ? 8.93 -6.617 0.664 1 98.75 75 MET B CA 1
ATOM 1500 C C . MET B 1 75 ? 8.062 -5.812 -0.296 1 98.75 75 MET B C 1
ATOM 1502 O O . MET B 1 75 ? 8.008 -4.586 -0.213 1 98.75 75 MET B O 1
ATOM 1506 N N . MET B 1 76 ? 7.348 -6.488 -1.176 1 98.56 76 MET B N 1
ATOM 1507 C CA . MET B 1 76 ? 6.543 -5.75 -2.148 1 98.56 76 MET B CA 1
ATOM 1508 C C . MET B 1 76 ? 5.359 -5.07 -1.473 1 98.56 76 MET B C 1
ATOM 1510 O O . MET B 1 76 ? 4.945 -3.982 -1.878 1 98.56 76 MET B O 1
ATOM 1514 N N . GLY B 1 77 ? 4.855 -5.75 -0.464 1 98.38 77 GLY B N 1
ATOM 1515 C CA . GLY B 1 77 ? 3.799 -5.121 0.309 1 98.38 77 GLY B CA 1
ATOM 1516 C C . GLY B 1 77 ? 4.23 -3.826 0.972 1 98.38 77 GLY B C 1
ATOM 1517 O O . GLY B 1 77 ? 3.482 -2.848 0.983 1 98.38 77 GLY B O 1
ATOM 1518 N N . ALA B 1 78 ? 5.379 -3.842 1.458 1 98.81 78 ALA B N 1
ATOM 1519 C CA . ALA B 1 78 ? 5.863 -2.67 2.184 1 98.81 78 ALA B CA 1
ATOM 1520 C C . ALA B 1 78 ? 6.453 -1.639 1.226 1 98.81 78 ALA B C 1
ATOM 1522 O O . ALA B 1 78 ? 6.594 -0.464 1.576 1 98.81 78 ALA B O 1
ATOM 1523 N N . PHE B 1 79 ? 6.824 -2.061 0.065 1 98.88 79 PHE B N 1
ATOM 1524 C CA . PHE B 1 79 ? 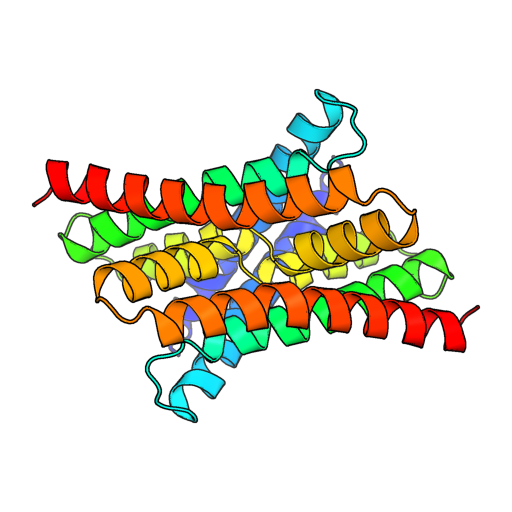7.383 -1.174 -0.949 1 98.88 79 PHE B CA 1
ATOM 1525 C C . PHE B 1 79 ? 6.293 -0.294 -1.555 1 98.88 79 PHE B C 1
ATOM 1527 O O . PHE B 1 79 ? 6.574 0.803 -2.041 1 98.88 79 PHE B O 1
ATOM 1534 N N . THR B 1 80 ? 5.09 -0.742 -1.568 1 98.88 80 THR B N 1
ATOM 1535 C CA . THR B 1 80 ? 3.947 0.021 -2.055 1 98.88 80 THR B CA 1
ATOM 1536 C C . THR B 1 80 ? 3.076 0.487 -0.893 1 98.88 80 THR B C 1
ATOM 1538 O O . THR B 1 80 ? 3.252 0.039 0.242 1 98.88 80 THR B O 1
ATOM 1541 N N . THR B 1 81 ? 2.223 1.395 -1.111 1 98.81 81 THR B N 1
ATOM 1542 C CA . THR B 1 81 ? 1.396 1.908 -0.026 1 98.81 81 THR B CA 1
ATOM 1543 C C . THR B 1 81 ? 0.076 2.455 -0.563 1 98.81 81 THR B C 1
ATOM 1545 O O . THR B 1 81 ? 0.057 3.172 -1.564 1 98.81 81 THR B O 1
ATOM 1548 N N . PHE B 1 82 ? -0.957 2.084 0.117 1 98.88 82 PHE B N 1
ATOM 1549 C CA . PHE B 1 82 ? -2.277 2.578 -0.257 1 98.88 82 PHE B CA 1
ATOM 1550 C C . PHE B 1 82 ? -2.674 3.77 0.606 1 98.88 82 PHE B C 1
ATOM 1552 O O . PHE B 1 82 ? -3.346 4.688 0.133 1 98.88 82 PHE B O 1
ATOM 1559 N N . SER B 1 83 ? -2.268 3.805 1.833 1 98.81 83 SER B N 1
ATOM 1560 C CA . SER B 1 83 ? -2.664 4.863 2.756 1 98.81 83 SER B CA 1
ATOM 1561 C C . SER B 1 83 ? -2.088 6.211 2.33 1 98.81 83 SER B C 1
ATOM 1563 O O . SER B 1 83 ? -2.777 7.23 2.381 1 98.81 83 SER B O 1
ATOM 1565 N N . THR B 1 84 ? -0.759 6.215 1.933 1 98.75 84 THR B N 1
ATOM 1566 C CA . THR B 1 84 ? -0.159 7.453 1.45 1 98.75 84 THR B CA 1
ATOM 1567 C C . THR B 1 84 ? -0.878 7.949 0.2 1 98.75 84 THR B C 1
ATOM 1569 O O . THR B 1 84 ? -1.17 9.141 0.078 1 98.75 84 THR B O 1
ATOM 1572 N N . PHE B 1 85 ? -1.175 7.023 -0.695 1 98.69 85 PHE B N 1
ATOM 1573 C CA . PHE B 1 85 ? -1.965 7.352 -1.875 1 98.69 85 PHE B CA 1
ATOM 1574 C C . PHE B 1 85 ? -3.285 8 -1.479 1 98.69 85 PHE B C 1
ATOM 1576 O O . PHE B 1 85 ? -3.691 9.008 -2.066 1 98.69 85 PHE B O 1
ATOM 1583 N N . ALA B 1 86 ? -3.975 7.48 -0.491 1 98.88 86 ALA B N 1
ATOM 1584 C CA . ALA B 1 86 ? -5.277 7.969 -0.043 1 98.88 86 ALA B CA 1
ATOM 1585 C C . ALA B 1 86 ? -5.164 9.367 0.555 1 98.88 86 ALA B C 1
ATOM 1587 O O . ALA B 1 86 ? -5.949 10.258 0.224 1 98.88 86 ALA B O 1
ATOM 1588 N N . VAL B 1 87 ? -4.184 9.578 1.389 1 98.75 87 VAL B N 1
ATOM 1589 C CA . VAL B 1 87 ? -3.996 10.859 2.049 1 98.75 87 VAL B CA 1
ATOM 1590 C C . VAL B 1 87 ? -3.619 11.922 1.017 1 98.75 87 VAL B C 1
ATOM 1592 O O . VAL 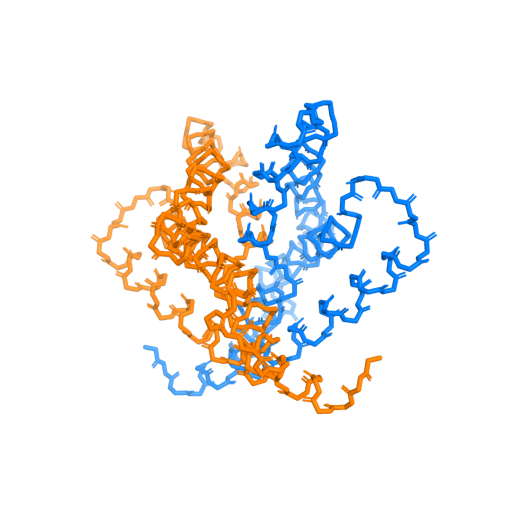B 1 87 ? -4.129 13.047 1.057 1 98.75 87 VAL B O 1
ATOM 1595 N N . GLU B 1 88 ? -2.693 11.57 0.132 1 98.56 88 GLU B N 1
ATOM 1596 C CA . GLU B 1 88 ? -2.289 12.5 -0.913 1 98.56 88 GLU B CA 1
ATOM 1597 C C . GLU B 1 88 ? -3.465 12.867 -1.813 1 98.56 88 GLU B C 1
ATOM 1599 O O . GLU B 1 88 ? -3.619 14.031 -2.205 1 98.56 88 GLU B O 1
ATOM 1604 N N . SER B 1 89 ? -4.258 11.859 -2.186 1 98.75 89 SER B N 1
ATOM 1605 C CA . SER B 1 89 ? -5.461 12.109 -2.971 1 98.75 89 SER B CA 1
ATOM 1606 C C . SER B 1 89 ? -6.41 13.055 -2.242 1 98.75 89 SER B C 1
ATOM 1608 O O . SER B 1 89 ? -6.941 13.992 -2.842 1 98.75 89 SER B O 1
ATOM 1610 N N . PHE B 1 90 ? -6.613 12.812 -0.957 1 98.62 90 PHE B N 1
ATOM 1611 C CA . PHE B 1 90 ? -7.465 13.664 -0.138 1 98.62 90 PHE B CA 1
ATOM 1612 C C . PHE B 1 90 ? -6.98 15.102 -0.17 1 98.62 90 PHE B C 1
ATOM 1614 O O . PHE B 1 90 ? -7.77 16.031 -0.368 1 98.62 90 PHE B O 1
ATOM 1621 N N . PHE B 1 91 ? -5.699 15.234 -0.071 1 98.31 91 PHE B N 1
ATOM 1622 C CA . PHE B 1 91 ? -5.172 16.594 0.008 1 98.31 91 PHE B CA 1
ATOM 1623 C C . PHE B 1 91 ? -5.223 17.266 -1.355 1 98.31 91 PHE B C 1
ATOM 1625 O O . PHE B 1 91 ? -5.414 18.484 -1.442 1 98.31 91 PHE B O 1
ATOM 1632 N N . LEU B 1 92 ? -4.969 16.562 -2.4 1 98.19 92 LEU B N 1
ATOM 1633 C CA . LEU B 1 92 ? -5.137 17.141 -3.73 1 98.19 92 LEU B CA 1
ATOM 1634 C C . LEU B 1 92 ? -6.551 17.688 -3.912 1 98.19 92 LEU B C 1
ATOM 1636 O O . LEU B 1 92 ? -6.734 18.797 -4.418 1 98.19 92 LEU B O 1
ATOM 1640 N N . PHE B 1 93 ? -7.562 16.953 -3.471 1 98.19 93 PHE B N 1
ATOM 1641 C CA . PHE B 1 93 ? -8.945 17.406 -3.551 1 98.19 93 PHE B CA 1
ATOM 1642 C C . PHE B 1 93 ? -9.172 18.609 -2.637 1 98.19 93 PHE B C 1
ATOM 1644 O O . PHE B 1 93 ? -9.836 19.562 -3.021 1 98.19 93 PHE B O 1
ATOM 1651 N N . LYS B 1 94 ? -8.664 18.438 -1.429 1 97.06 94 LYS B N 1
ATOM 1652 C CA . LYS B 1 94 ? -8.82 19.516 -0.444 1 97.06 94 LYS B CA 1
ATOM 1653 C C . LYS B 1 94 ? -8.266 20.828 -0.974 1 97.06 94 LYS B C 1
ATOM 1655 O O . LYS B 1 94 ? -8.797 21.906 -0.673 1 97.06 94 LYS B O 1
ATOM 1660 N N . ASN B 1 95 ? -7.223 20.734 -1.731 1 97.19 95 ASN B N 1
ATOM 1661 C CA . ASN B 1 95 ? -6.559 21.922 -2.277 1 97.19 95 ASN B CA 1
ATOM 1662 C C . ASN B 1 95 ? -7.133 22.297 -3.639 1 97.19 95 ASN B C 1
ATOM 1664 O O . ASN B 1 95 ? -6.535 23.094 -4.363 1 97.19 95 ASN B O 1
ATOM 1668 N N . ALA B 1 96 ? -8.188 21.703 -4.105 1 97.62 96 ALA B N 1
ATOM 1669 C CA . ALA B 1 96 ? -8.961 22.016 -5.305 1 97.62 96 ALA B CA 1
ATOM 1670 C C . ALA B 1 96 ? -8.172 21.688 -6.566 1 97.62 96 ALA B C 1
ATOM 1672 O O . ALA B 1 96 ? -8.328 22.344 -7.602 1 97.62 96 ALA B O 1
ATOM 1673 N N . LEU B 1 97 ? -7.266 20.797 -6.438 1 97.44 97 LEU B N 1
ATOM 1674 C CA . LEU B 1 97 ? -6.523 20.281 -7.582 1 97.44 97 LEU B CA 1
ATOM 1675 C C . LEU B 1 97 ? -7.184 19.031 -8.148 1 97.44 97 LEU B C 1
ATOM 1677 O O . LEU B 1 97 ? -6.586 17.953 -8.148 1 97.44 97 LEU B O 1
ATOM 1681 N N . TYR B 1 98 ? -8.312 19.234 -8.75 1 97.69 98 TYR B N 1
ATOM 1682 C CA . TYR B 1 98 ? -9.195 18.125 -9.102 1 97.69 98 TYR B CA 1
ATOM 1683 C C . TYR B 1 98 ? -8.617 17.312 -10.258 1 97.69 98 TYR B C 1
ATOM 1685 O O . TYR B 1 98 ? -8.688 16.094 -10.258 1 97.69 98 TYR B O 1
ATOM 1693 N N . ILE B 1 99 ? -8.031 18 -11.219 1 97.31 99 ILE B N 1
ATOM 1694 C CA . ILE B 1 99 ? -7.473 17.312 -12.375 1 97.31 99 ILE B CA 1
ATOM 1695 C C . ILE B 1 99 ? -6.27 16.469 -11.945 1 97.31 99 ILE B C 1
ATOM 1697 O O . ILE B 1 99 ? -6.102 15.336 -12.391 1 97.31 99 ILE B O 1
ATOM 1701 N N . GLN B 1 100 ? -5.445 17.062 -11.102 1 97.31 100 GLN B N 1
ATOM 1702 C CA . GLN B 1 100 ? -4.285 16.344 -10.57 1 97.31 100 GLN B CA 1
ATOM 1703 C C . GLN B 1 100 ? -4.715 15.148 -9.727 1 97.31 100 GLN B C 1
ATOM 1705 O O . GLN B 1 100 ? -4.117 14.078 -9.828 1 97.31 100 GLN B O 1
ATOM 1710 N N . ALA B 1 101 ? -5.754 15.375 -8.938 1 98.12 101 ALA B N 1
ATOM 1711 C CA . ALA B 1 101 ? -6.262 14.297 -8.094 1 98.12 101 ALA B CA 1
ATOM 1712 C C . ALA B 1 101 ? -6.766 13.125 -8.938 1 98.12 101 ALA B C 1
ATOM 1714 O O . ALA B 1 101 ? -6.402 11.977 -8.695 1 98.12 101 ALA B O 1
ATOM 1715 N N . LEU B 1 102 ? -7.543 13.438 -9.922 1 98 102 LEU B N 1
ATOM 1716 C CA . LEU B 1 102 ? -8.133 12.398 -10.758 1 98 102 LEU B CA 1
ATOM 1717 C C . LEU B 1 102 ? -7.062 11.68 -11.57 1 98 102 LEU B C 1
ATOM 1719 O O . LEU B 1 102 ? -7.113 10.461 -11.734 1 98 102 LEU B O 1
ATOM 1723 N N . SER B 1 103 ? -6.152 12.422 -12.148 1 97.81 103 SER B N 1
ATOM 1724 C CA . SER B 1 103 ? -5.059 11.82 -12.906 1 97.81 103 SER B CA 1
ATOM 1725 C C . SER 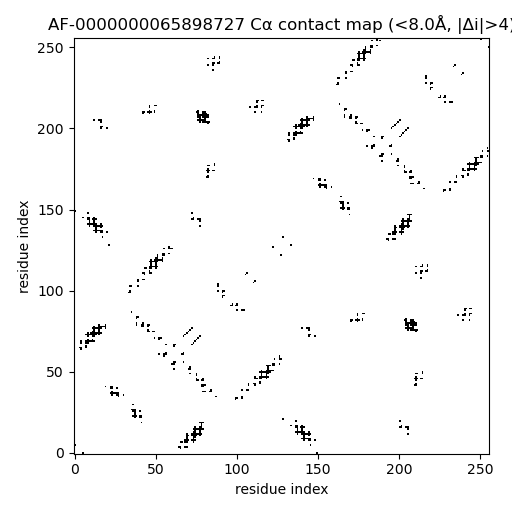B 1 103 ? -4.211 10.914 -12.023 1 97.81 103 SER B C 1
ATOM 1727 O O . SER B 1 103 ? -3.836 9.812 -12.43 1 97.81 103 SER B O 1
ATOM 1729 N N . TYR B 1 104 ? -3.938 11.391 -10.836 1 98.19 104 TYR B N 1
ATOM 1730 C CA . TYR B 1 104 ? -3.15 10.648 -9.859 1 98.19 104 TYR B CA 1
ATOM 1731 C C . TYR B 1 104 ? -3.83 9.328 -9.5 1 98.19 104 TYR B C 1
ATOM 1733 O O . TYR B 1 104 ? -3.189 8.273 -9.484 1 98.19 104 TYR B O 1
ATOM 1741 N N . ILE B 1 105 ? -5.117 9.398 -9.258 1 98.69 105 ILE B N 1
ATOM 1742 C CA . ILE B 1 105 ? -5.91 8.234 -8.883 1 98.69 105 ILE B CA 1
ATOM 1743 C C . ILE B 1 105 ? -5.957 7.246 -10.047 1 98.69 105 ILE B C 1
ATOM 1745 O O . ILE B 1 105 ? -5.703 6.055 -9.867 1 98.69 105 ILE B O 1
ATOM 1749 N N . LEU B 1 106 ? -6.188 7.727 -11.211 1 98.5 106 LEU B N 1
ATOM 1750 C CA . LEU B 1 106 ? -6.32 6.871 -12.383 1 98.5 106 LEU B CA 1
ATOM 1751 C C . LEU B 1 106 ? -4.984 6.227 -12.742 1 98.5 106 LEU B C 1
ATOM 1753 O O . LEU B 1 106 ? -4.938 5.043 -13.086 1 98.5 106 LEU B O 1
ATOM 1757 N N . LEU B 1 107 ? -3.943 7 -12.68 1 98.31 107 LEU B N 1
ATOM 1758 C CA . LEU B 1 107 ? -2.621 6.48 -13 1 98.31 107 LEU B CA 1
ATOM 1759 C C . LEU B 1 107 ? -2.215 5.383 -12.023 1 98.31 107 LEU B C 1
ATOM 1761 O O . LEU B 1 107 ? -1.622 4.379 -12.422 1 98.31 107 LEU B O 1
ATOM 1765 N N . ASN B 1 108 ? -2.508 5.613 -10.766 1 98.81 108 ASN B N 1
ATOM 1766 C CA . ASN B 1 108 ? -2.203 4.578 -9.781 1 98.81 108 ASN B CA 1
ATOM 1767 C C . ASN B 1 108 ? -3.061 3.332 -10 1 98.81 108 ASN B C 1
ATOM 1769 O O . ASN B 1 108 ? -2.535 2.223 -10.109 1 98.81 108 ASN B O 1
ATOM 1773 N N . VAL B 1 109 ? -4.391 3.502 -10.102 1 98.81 109 VAL B N 1
ATOM 1774 C CA . VAL B 1 109 ? -5.305 2.363 -10.148 1 98.81 109 VAL B CA 1
ATOM 1775 C C . VAL B 1 109 ? -5.121 1.606 -11.461 1 98.81 109 VAL B C 1
ATOM 1777 O O . VAL B 1 109 ? -4.777 0.422 -11.461 1 98.81 109 VAL B O 1
ATOM 1780 N N . ILE B 1 110 ? -5.25 2.27 -12.578 1 98.75 110 ILE B N 1
ATOM 1781 C CA . ILE B 1 110 ? -5.199 1.623 -13.883 1 98.75 110 ILE B CA 1
ATOM 1782 C C . ILE B 1 110 ? -3.766 1.192 -14.188 1 98.75 110 ILE B C 1
ATOM 1784 O O . ILE B 1 110 ? -3.531 0.069 -14.641 1 98.75 110 ILE B O 1
ATOM 1788 N N . GLY B 1 111 ? -2.824 2.08 -13.945 1 98.75 111 GLY B N 1
ATOM 1789 C CA . GLY B 1 111 ? -1.431 1.766 -14.211 1 98.75 111 GLY B CA 1
ATOM 1790 C C . GLY B 1 111 ? -0.935 0.557 -13.445 1 98.75 111 GLY B C 1
ATOM 1791 O O . GLY B 1 111 ? -0.301 -0.333 -14.016 1 98.75 111 GLY B O 1
ATOM 1792 N N . CYS B 1 112 ? -1.243 0.522 -12.195 1 98.94 112 CYS B N 1
ATOM 1793 C CA . CYS B 1 112 ? -0.743 -0.556 -11.352 1 98.94 112 CYS B CA 1
ATOM 1794 C C . CYS B 1 112 ? -1.402 -1.882 -11.711 1 98.94 112 CYS B C 1
ATOM 1796 O O . CYS B 1 112 ? -0.75 -2.928 -11.703 1 98.94 112 CYS B O 1
ATOM 1798 N N . ILE B 1 113 ? -2.709 -1.892 -12.016 1 98.94 113 ILE B N 1
ATOM 1799 C CA . ILE B 1 113 ? -3.396 -3.125 -12.383 1 98.94 113 ILE B CA 1
ATOM 1800 C C . ILE B 1 113 ? -2.836 -3.656 -13.695 1 98.94 113 ILE B C 1
ATOM 1802 O O . ILE B 1 113 ? -2.576 -4.855 -13.828 1 98.94 113 ILE B O 1
ATOM 1806 N N . ILE B 1 114 ? -2.592 -2.793 -14.664 1 98.88 114 ILE B N 1
ATOM 1807 C CA . ILE B 1 114 ? -2.039 -3.18 -15.961 1 98.88 114 ILE B CA 1
ATOM 1808 C C . ILE B 1 114 ? -0.634 -3.748 -15.773 1 98.88 114 ILE B C 1
ATOM 1810 O O . ILE B 1 114 ? -0.299 -4.793 -16.328 1 98.88 114 ILE B O 1
ATOM 1814 N N . LEU B 1 115 ? 0.146 -3.078 -14.969 1 98.88 115 LEU B N 1
ATOM 1815 C CA . LEU B 1 115 ? 1.527 -3.506 -14.773 1 98.88 115 LEU B CA 1
ATOM 1816 C C . LEU B 1 115 ? 1.59 -4.801 -13.969 1 98.88 115 LEU B C 1
ATOM 1818 O O . LEU B 1 115 ? 2.463 -5.641 -14.203 1 98.88 115 LEU B O 1
ATOM 1822 N N . ALA B 1 116 ? 0.701 -4.945 -12.977 1 98.88 116 ALA B N 1
ATOM 1823 C CA . ALA B 1 116 ? 0.605 -6.219 -12.266 1 98.88 116 ALA B CA 1
ATOM 1824 C C . ALA B 1 116 ? 0.314 -7.367 -13.234 1 98.88 116 ALA B C 1
ATOM 1826 O O . ALA B 1 116 ? 0.967 -8.414 -13.18 1 98.88 116 ALA B O 1
ATOM 1827 N N . GLY B 1 117 ? -0.671 -7.152 -14.07 1 98.81 117 GLY B N 1
ATOM 1828 C CA . GLY B 1 117 ? -1.003 -8.148 -15.07 1 98.81 117 GLY B CA 1
ATOM 1829 C C . GLY B 1 117 ? 0.131 -8.414 -16.047 1 98.81 117 GLY B C 1
ATOM 1830 O O . GLY B 1 117 ? 0.407 -9.57 -16.375 1 98.81 117 GLY B O 1
ATOM 1831 N N . ALA B 1 118 ? 0.765 -7.348 -16.531 1 98.81 118 ALA B N 1
ATOM 1832 C CA . ALA B 1 118 ? 1.886 -7.48 -17.469 1 98.81 118 ALA B CA 1
ATOM 1833 C C . ALA B 1 118 ? 3.02 -8.289 -16.844 1 98.81 118 ALA B C 1
ATOM 1835 O O . ALA B 1 118 ? 3.633 -9.125 -17.5 1 98.81 118 ALA B O 1
ATOM 1836 N N . GLY B 1 119 ? 3.334 -7.949 -15.578 1 98.81 119 GLY B N 1
ATOM 1837 C CA . GLY B 1 119 ? 4.348 -8.727 -14.883 1 98.81 119 GLY B CA 1
ATOM 1838 C C . GLY B 1 119 ? 4.004 -10.195 -14.773 1 98.81 119 GLY B C 1
ATOM 1839 O O . GLY B 1 119 ? 4.84 -11.055 -15.055 1 98.81 119 GLY B O 1
ATOM 1840 N N . PHE B 1 120 ? 2.799 -10.461 -14.352 1 98.69 120 PHE B N 1
ATOM 1841 C CA . PHE B 1 120 ? 2.33 -11.836 -14.211 1 98.69 120 PHE B CA 1
ATOM 1842 C C . PHE B 1 120 ? 2.398 -12.562 -15.547 1 98.69 120 PHE B C 1
ATOM 1844 O O . PHE B 1 120 ? 2.945 -13.664 -15.625 1 98.69 120 PHE B O 1
ATOM 1851 N N . LYS B 1 121 ? 1.854 -11.945 -16.609 1 98.5 121 LYS B N 1
ATOM 1852 C CA . LYS B 1 121 ? 1.796 -12.57 -17.922 1 98.5 121 LYS B CA 1
ATOM 1853 C C . LYS B 1 121 ? 3.193 -12.742 -18.516 1 98.5 121 LYS B C 1
ATOM 1855 O O . LYS B 1 121 ? 3.455 -13.719 -19.234 1 98.5 121 LYS B O 1
ATOM 1860 N N . GLY B 1 122 ? 4.055 -11.781 -18.281 1 98.38 122 GLY B N 1
ATOM 1861 C CA . GLY B 1 122 ? 5.434 -11.914 -18.734 1 98.38 122 GLY B CA 1
ATOM 1862 C C . GLY B 1 122 ? 6.121 -13.156 -18.188 1 98.38 122 GLY B C 1
ATOM 1863 O O . GLY B 1 122 ? 6.762 -13.891 -18.938 1 98.38 122 GLY B O 1
ATOM 1864 N N . ILE B 1 123 ? 6.004 -13.359 -16.875 1 98.31 123 ILE B N 1
ATOM 1865 C CA . ILE B 1 123 ? 6.621 -14.523 -16.25 1 98.31 123 ILE B CA 1
ATOM 1866 C C . ILE B 1 123 ? 5.91 -15.797 -16.703 1 98.31 123 ILE B C 1
ATOM 1868 O O . ILE B 1 123 ? 6.547 -16.828 -16.922 1 98.31 123 ILE B O 1
ATOM 1872 N N . GLU B 1 124 ? 4.578 -15.68 -16.75 1 97.44 124 GLU B N 1
ATOM 1873 C CA . GLU B 1 124 ? 3.803 -16.797 -17.266 1 97.44 124 GLU B CA 1
ATOM 1874 C C . GLU B 1 124 ? 4.309 -17.234 -18.641 1 97.44 124 GLU B C 1
ATOM 1876 O O . GLU B 1 124 ? 4.445 -18.438 -18.906 1 97.44 124 GLU B O 1
ATOM 1881 N N . ALA B 1 125 ? 4.602 -16.328 -19.516 1 97.31 125 ALA B N 1
ATOM 1882 C CA . ALA B 1 125 ? 5.062 -16.609 -20.875 1 97.31 125 ALA B CA 1
ATOM 1883 C C . ALA B 1 125 ? 6.426 -17.297 -20.859 1 97.31 125 ALA B C 1
ATOM 1885 O O . ALA B 1 125 ? 6.75 -18.078 -21.766 1 97.31 125 ALA B O 1
ATOM 1886 N N . ILE B 1 126 ? 7.203 -16.984 -19.875 1 96.81 126 ILE B N 1
ATOM 1887 C CA . ILE B 1 126 ? 8.57 -17.5 -19.812 1 96.81 126 ILE B CA 1
ATOM 1888 C C . ILE B 1 126 ? 8.578 -18.875 -19.156 1 96.81 126 ILE B C 1
ATOM 1890 O O . ILE B 1 126 ? 9.305 -19.766 -19.578 1 96.81 126 ILE B O 1
ATOM 1894 N N . LEU B 1 127 ? 7.762 -19 -18.109 1 95.31 127 LEU B N 1
ATOM 1895 C CA . LEU B 1 127 ? 7.906 -20.172 -17.25 1 95.31 127 LEU B CA 1
ATOM 1896 C C . LEU B 1 127 ? 6.828 -21.203 -17.562 1 95.31 127 LEU B C 1
ATOM 1898 O O . LEU B 1 127 ? 6.953 -22.375 -17.188 1 95.31 127 LEU B O 1
ATOM 1902 N N . LYS B 1 128 ? 5.66 -20.766 -18.078 1 88.12 128 LYS B N 1
ATOM 1903 C CA . LYS B 1 128 ? 4.633 -21.75 -18.422 1 88.12 128 LYS B CA 1
ATOM 1904 C C . LYS B 1 128 ? 5.055 -22.594 -19.625 1 88.12 128 LYS B C 1
ATOM 1906 O O . LYS B 1 128 ? 5.477 -22.062 -20.641 1 88.12 128 LYS B O 1
#

InterPro domains:
  IPR003691 Fluoride-specific ion channel FluC [MF_00454] (6-124)
  IPR003691 Fluoride-specific ion channel FluC [PF02537] (7-120)
  IPR003691 Fluoride-specific ion channel FluC [PTHR28259] (13-117)
  IPR003691 Fluoride-specific ion channel FluC [TIGR00494] (7-116)